Protein AF-0000000077126782 (afdb_homodimer)

Foldseek 3Di:
DPPAPDPPALLVLLQVLCVVVQFAEEEEEALLQCVLVVSNVVDPPSVSHYQYYHYQNDPVSLCPQQNQDPCCCVVPNCADQSSQQSNQVSRCVVRVTFKGKYKDAALDPDDADPVGGHQKMKIKMWGDDDVPPPPTDMDIDIDGDDDHSNVSSVVRSRVRSVVSSVVSVPDD/DPPAPDVPHLLVLLQVLCVVVQFAEEEEEALLQCVLVVSNVVDPPSVSHYQYYDYQNDPVSLCPVQNQDPCCCVVPNCADQSSQQSNQVSRCVVRVTFKGKYKDAALDPDDADPVGGHQKMKIKMWGDDDVPPPPTDMDIDIDGDDDHNNVSSVVRSRVRSVVSSVVSVPDD

Secondary structure (DSSP, 8-state):
----SSSS-HHHHHHHHHHHTT--EEEEESTTTTHHHHHHHTSTTGGGTEEEEEEE-SHHHHHHHH---HHHHHHH-SSSHHHHHHHHHHHHHHHT-SEEEEEEE--SSS---SSS-TTEEEEEEEE---TTTT--EEEEEEEE--SSHHHHHHHHHHHHHHHHHHHHHH--/----SSSS-HHHHHHHHHHHTT--EEEEESTTTTHHHHHHHTSTTGGGTEEEEEEE-SHHHHHHHH---HHHHHHH-SSSHHHHHHHHHHHHHHHT-SEEEEEEE--SSS---SSS-TTEEEEEEEE---TTTT--EEEEEEEE--SSHHHHHHHHHHHHHHHHHHHHHH--

Solvent-accessible surface area (backbone atoms only — not comparable to full-atom values): 16843 Å² total; per-residue (Å²): 116,82,79,59,92,51,87,75,40,62,49,55,54,37,52,51,53,29,54,75,66,72,36,32,33,22,33,23,25,29,50,37,17,20,41,50,41,22,49,41,52,60,36,76,71,32,70,78,28,43,41,37,26,39,20,32,56,33,72,64,39,32,35,74,72,25,61,32,51,67,65,43,41,72,76,53,34,71,61,26,63,65,37,13,37,36,28,2,41,20,27,11,60,74,66,68,36,39,26,7,33,14,40,20,41,32,37,32,94,60,88,46,41,90,92,48,34,53,21,26,32,22,35,9,40,17,42,60,43,58,89,90,63,78,57,51,48,71,46,64,46,78,48,76,42,75,76,51,36,63,54,21,25,51,52,51,33,52,47,49,45,46,50,49,40,54,51,57,68,68,51,129,116,81,80,58,93,47,88,75,41,63,47,54,52,36,52,51,53,30,55,75,64,74,36,32,33,21,35,22,25,29,50,36,18,20,42,50,40,22,48,39,55,60,35,77,71,34,70,78,28,43,39,38,25,39,20,32,54,32,71,65,40,32,34,74,72,24,60,32,52,65,65,42,42,71,75,54,32,72,62,25,62,64,35,13,38,35,29,2,43,19,27,11,60,74,68,68,37,39,27,7,33,14,38,20,40,31,37,31,96,57,88,47,41,91,91,48,35,52,22,25,32,21,35,8,41,18,42,58,41,57,89,90,62,80,58,49,49,70,45,65,45,78,50,74,42,75,77,52,36,62,53,22,24,50,51,51,32,51,49,47,44,47,50,49,41,53,50,59,68,67,50,130

InterPro domains:
  IPR008136 CinA, C-terminal [PF02464] (10-167)
  IPR008136 CinA, C-terminal [TIGR00199] (14-164)
  IPR036653 CinA-like, C-terminal [G3DSA:3.90.950.20] (3-168)
  IPR036653 CinA-like, C-terminal [SSF142433] (9-168)

Sequence (344 aa):
MHDFATDPPIEARVGEILEKADATVAVAESCTGGLIGSLLTDIPGASAYFDRSVVTYSYDAKLTALGVSREALDDHGAVSKSVASEMAAGVRDTADVDWGVATTGIAGPTGGTDAEPVGAAYIGVAYQGDWGSNESYRTVERTVFDGQRTAIKEQIARRALELLYESVQEQPMHDFATDPPIEARVGEILEKADATVAVAESCTGGLIGSLLTDIPGASAYFDRSVVTYSYDAKLTALGVSREALDDHGAVSKSVASEMAAGVRDTADVDWGVATTGIAGPTGGTDAEPVGAAYIGVAYQGDWGSNESYRTVERTVFDGQRTAIKEQIARRALELLYESVQEQP

Organism: Haloquadratum walsbyi (strain DSM 16790 / HBSQ001) (NCBI:txid362976)

Radius of gyration: 18.7 Å; Cα contacts (8 Å, |Δi|>4): 824; chains: 2; bounding box: 55×57×51 Å

Structure (mmCIF, N/CA/C/O backbone):
data_AF-0000000077126782-model_v1
#
loop_
_entity.id
_entity.type
_entity.pdbx_description
1 polymer 'Nicotinamide mononucleotide deamidase'
#
loop_
_atom_site.group_PDB
_atom_site.id
_atom_site.type_symbol
_atom_site.label_atom_id
_atom_site.label_alt_id
_atom_site.label_comp_id
_atom_site.label_asym_id
_atom_site.label_entity_id
_atom_site.label_seq_id
_atom_site.pdbx_PDB_ins_code
_atom_site.Cartn_x
_atom_site.Cartn_y
_atom_site.Cartn_z
_atom_site.occupancy
_atom_site.B_iso_or_equiv
_atom_site.auth_seq_id
_atom_site.auth_comp_id
_atom_site.auth_asym_id
_atom_site.auth_atom_id
_atom_site.pdbx_PDB_model_num
ATOM 1 N N . MET A 1 1 ? -1.01 9.914 -18 1 29.28 1 MET A N 1
ATOM 2 C CA . MET A 1 1 ? -0.637 11.258 -17.578 1 29.28 1 MET A CA 1
ATOM 3 C C . MET A 1 1 ? -1.739 11.883 -16.719 1 29.28 1 MET A C 1
ATOM 5 O O . MET A 1 1 ? -2.863 12.062 -17.188 1 29.28 1 MET A O 1
ATOM 9 N N . HIS A 1 2 ? -1.704 11.57 -15.43 1 39.25 2 HIS A N 1
ATOM 10 C CA . HIS A 1 2 ? -2.723 12.164 -14.57 1 39.25 2 HIS A CA 1
ATOM 11 C C . HIS A 1 2 ? -2.77 13.68 -14.742 1 39.25 2 HIS A C 1
ATOM 13 O O . HIS A 1 2 ? -1.752 14.359 -14.578 1 39.25 2 HIS A O 1
ATOM 19 N N . ASP A 1 3 ? -3.521 14.141 -15.625 1 45.09 3 ASP A N 1
ATOM 20 C CA . ASP A 1 3 ? -3.723 15.578 -15.766 1 45.09 3 ASP A CA 1
ATOM 21 C C . ASP A 1 3 ? -3.902 16.25 -14.406 1 45.09 3 ASP A C 1
ATOM 23 O O . ASP A 1 3 ? -4.836 15.922 -13.672 1 45.09 3 ASP A O 1
ATOM 27 N N . PHE A 1 4 ? -2.854 16.562 -13.828 1 53.12 4 PHE A N 1
ATOM 28 C CA . PHE A 1 4 ? -2.939 17.188 -12.508 1 53.12 4 PHE A CA 1
ATOM 29 C C . PHE A 1 4 ? -3.488 18.609 -12.617 1 53.12 4 PHE A C 1
ATOM 31 O O . PHE A 1 4 ? -3.004 19.406 -13.422 1 53.12 4 PHE A O 1
ATOM 38 N N . ALA A 1 5 ? -4.625 18.844 -12.148 1 56.25 5 ALA A N 1
ATOM 39 C CA . ALA A 1 5 ? -5.215 20.188 -12.188 1 56.25 5 ALA A CA 1
ATOM 40 C C . ALA A 1 5 ? -4.273 21.219 -11.57 1 56.25 5 ALA A C 1
ATOM 42 O O . ALA A 1 5 ? -4.281 22.375 -11.969 1 56.25 5 ALA A O 1
ATOM 43 N N . THR A 1 6 ? -3.426 20.828 -10.523 1 71.31 6 THR A N 1
ATOM 44 C CA . THR A 1 6 ? -2.521 21.766 -9.867 1 71.31 6 THR A CA 1
ATOM 45 C C . THR A 1 6 ? -1.068 21.438 -10.203 1 71.31 6 THR A C 1
ATOM 47 O O . THR A 1 6 ? -0.71 20.266 -10.367 1 71.31 6 THR A O 1
ATOM 50 N N . ASP A 1 7 ? -0.328 22.422 -10.562 1 79.06 7 ASP A N 1
ATOM 51 C CA . ASP A 1 7 ? 1.109 22.344 -10.797 1 79.06 7 ASP A CA 1
ATOM 52 C C . ASP A 1 7 ? 1.879 23.219 -9.812 1 79.06 7 ASP A C 1
ATOM 54 O O . ASP A 1 7 ? 1.701 24.438 -9.797 1 79.06 7 ASP A O 1
ATOM 58 N N . PRO A 1 8 ? 2.764 22.578 -9 1 92.38 8 PRO A N 1
ATOM 59 C CA . PRO A 1 8 ? 3.086 21.156 -8.922 1 92.38 8 PRO A CA 1
ATOM 60 C C . PRO A 1 8 ? 1.957 20.328 -8.305 1 92.38 8 PRO A C 1
ATOM 62 O O . PRO A 1 8 ? 1.123 20.875 -7.57 1 92.38 8 PRO A O 1
ATOM 65 N N . PRO A 1 9 ? 1.977 19.047 -8.539 1 95.25 9 PRO A N 1
ATOM 66 C CA . PRO A 1 9 ? 0.948 18.188 -7.961 1 95.25 9 PRO A CA 1
ATOM 67 C C . PRO A 1 9 ? 1.023 18.109 -6.438 1 95.25 9 PRO A C 1
ATOM 69 O O . PRO A 1 9 ? 2.059 18.438 -5.852 1 95.25 9 PRO A O 1
ATOM 72 N N . ILE A 1 10 ? -0.054 17.688 -5.789 1 97.88 10 ILE A N 1
ATOM 73 C CA . ILE A 1 10 ? -0.172 17.734 -4.336 1 97.88 10 ILE A CA 1
ATOM 74 C C . ILE A 1 10 ? 0.876 16.812 -3.703 1 97.88 10 ILE A C 1
ATOM 76 O O . ILE A 1 10 ? 1.408 17.125 -2.633 1 97.88 10 ILE A O 1
ATOM 80 N N . GLU A 1 11 ? 1.171 15.672 -4.293 1 97.94 11 GLU A N 1
ATOM 81 C CA . GLU A 1 11 ? 2.158 14.758 -3.732 1 97.94 11 GLU A CA 1
ATOM 82 C C . GLU A 1 11 ? 3.541 15.398 -3.68 1 97.94 11 GLU A C 1
ATOM 84 O O . GLU A 1 11 ? 4.324 15.125 -2.766 1 97.94 11 GLU A O 1
ATOM 89 N N . ALA A 1 12 ? 3.891 16.234 -4.684 1 97.88 12 ALA A N 1
ATOM 90 C CA . ALA A 1 12 ? 5.156 16.953 -4.656 1 97.88 12 ALA A CA 1
ATOM 91 C C . ALA A 1 12 ? 5.168 18 -3.541 1 97.88 12 ALA A C 1
ATOM 93 O O . ALA A 1 12 ? 6.18 18.172 -2.854 1 97.88 12 ALA A O 1
ATOM 94 N N . ARG A 1 13 ? 4.102 18.703 -3.377 1 98.12 13 ARG A N 1
ATOM 95 C CA . ARG A 1 13 ? 3.99 19.719 -2.336 1 98.12 13 ARG A CA 1
ATOM 96 C C . ARG A 1 13 ? 4.074 19.094 -0.948 1 98.12 13 ARG A C 1
ATOM 98 O O . ARG A 1 13 ? 4.688 19.656 -0.042 1 98.12 13 ARG A O 1
ATOM 105 N N . VAL A 1 14 ? 3.479 17.953 -0.79 1 98.56 14 VAL A N 1
ATOM 106 C CA . VAL A 1 14 ? 3.521 17.234 0.476 1 98.56 14 VAL A CA 1
ATOM 107 C C . VAL A 1 14 ? 4.961 16.844 0.798 1 98.56 14 VAL A C 1
ATOM 109 O O . VAL A 1 14 ? 5.414 17 1.935 1 98.56 14 VAL A O 1
ATOM 112 N N . GLY A 1 15 ? 5.66 16.312 -0.222 1 98.31 15 GLY A N 1
ATOM 113 C CA . GLY A 1 15 ? 7.062 15.984 -0.012 1 98.31 15 GLY A CA 1
ATOM 114 C C . GLY A 1 15 ? 7.891 17.172 0.448 1 98.31 15 GLY A C 1
ATOM 115 O O . GLY A 1 15 ? 8.672 17.062 1.394 1 98.31 15 GLY A O 1
ATOM 116 N N . GLU A 1 16 ? 7.668 18.266 -0.171 1 97.94 16 GLU A N 1
ATOM 117 C CA . GLU A 1 16 ? 8.43 19.484 0.128 1 97.94 16 GLU A CA 1
ATOM 118 C C . GLU A 1 16 ? 8.172 19.953 1.556 1 97.94 16 GLU A C 1
ATOM 120 O O . GLU A 1 16 ? 9.102 20.297 2.279 1 97.94 16 GLU A O 1
ATOM 125 N N . ILE A 1 17 ? 6.945 20 1.931 1 98.19 17 ILE A N 1
ATOM 126 C CA . ILE A 1 17 ? 6.625 20.562 3.238 1 98.19 17 ILE A CA 1
ATOM 127 C C . ILE A 1 17 ? 7.094 19.609 4.336 1 98.19 17 ILE A C 1
ATOM 129 O O . ILE A 1 17 ? 7.508 20.047 5.41 1 98.19 17 ILE A O 1
ATOM 133 N N . LEU A 1 18 ? 6.984 18.281 4.16 1 98.56 18 LEU A N 1
ATOM 134 C CA . LEU A 1 18 ? 7.453 17.312 5.152 1 98.56 18 LEU A CA 1
ATOM 135 C C . LEU A 1 18 ? 8.969 17.406 5.32 1 98.56 18 LEU A C 1
ATOM 137 O O . LEU A 1 18 ? 9.477 17.344 6.441 1 98.56 18 LEU A O 1
ATOM 141 N N . GLU A 1 19 ? 9.656 17.547 4.215 1 98 19 GLU A N 1
ATOM 142 C CA . GLU A 1 19 ? 11.109 17.703 4.285 1 98 19 GLU A CA 1
ATOM 143 C C . GLU A 1 19 ? 11.492 18.969 5.043 1 98 19 GLU A C 1
ATOM 145 O O . GLU A 1 19 ? 12.391 18.953 5.883 1 98 19 GLU A O 1
ATOM 150 N N . LYS A 1 20 ? 10.844 20.047 4.695 1 97.25 20 LYS A N 1
ATOM 151 C CA . LYS A 1 20 ? 11.109 21.312 5.371 1 97.25 20 LYS A CA 1
ATOM 152 C C . LYS A 1 20 ? 10.867 21.203 6.871 1 97.25 20 LYS A C 1
ATOM 154 O O . LYS A 1 20 ? 11.586 21.797 7.672 1 97.25 20 LYS A O 1
ATOM 159 N N . ALA A 1 21 ? 9.844 20.422 7.23 1 97.5 21 ALA A N 1
ATOM 160 C CA . ALA A 1 21 ? 9.469 20.25 8.633 1 97.5 21 ALA A CA 1
ATOM 161 C C . ALA A 1 21 ? 10.305 19.156 9.297 1 97.5 21 ALA A C 1
ATOM 163 O O . ALA A 1 21 ? 10.164 18.891 10.492 1 97.5 21 ALA A O 1
ATOM 164 N N . ASP A 1 22 ? 11.148 18.422 8.492 1 97.44 22 ASP A N 1
ATOM 165 C CA . ASP A 1 22 ? 11.891 17.266 8.969 1 97.44 22 ASP A CA 1
ATOM 166 C C . ASP A 1 22 ? 10.953 16.25 9.617 1 97.44 22 ASP A C 1
ATOM 168 O O . ASP A 1 22 ? 11.203 15.797 10.742 1 97.44 22 ASP A O 1
ATOM 172 N N . ALA A 1 23 ? 9.852 16 8.953 1 98.31 23 ALA A N 1
ATOM 173 C CA . ALA A 1 23 ? 8.805 15.133 9.477 1 98.31 23 ALA A CA 1
ATOM 174 C C . ALA A 1 23 ? 8.602 13.914 8.578 1 98.31 23 ALA A C 1
ATOM 176 O O . ALA A 1 23 ? 8.805 13.984 7.367 1 98.31 23 ALA A O 1
ATOM 177 N N . THR A 1 24 ? 8.164 12.812 9.188 1 98.56 24 THR A N 1
ATOM 178 C CA . THR A 1 24 ? 7.93 11.562 8.469 1 98.56 24 THR A CA 1
ATOM 179 C C . THR A 1 24 ? 6.449 11.203 8.484 1 98.56 24 THR A C 1
ATOM 181 O O . THR A 1 24 ? 5.691 11.703 9.32 1 98.56 24 THR A O 1
ATOM 184 N N . VAL A 1 25 ? 6.09 10.383 7.461 1 98.88 25 VAL A N 1
ATOM 185 C CA . VAL A 1 25 ? 4.68 10.047 7.324 1 98.88 25 VAL A CA 1
ATOM 186 C C . VAL A 1 25 ? 4.531 8.562 6.984 1 98.88 25 VAL A C 1
ATOM 188 O O . VAL A 1 25 ? 5.406 7.98 6.34 1 98.88 25 VAL A O 1
ATOM 191 N N . ALA A 1 26 ? 3.471 7.973 7.488 1 98.88 26 ALA A N 1
ATOM 192 C CA . ALA A 1 26 ? 2.973 6.664 7.062 1 98.88 26 ALA A CA 1
ATOM 193 C C . ALA A 1 26 ? 1.487 6.73 6.719 1 98.88 26 ALA A C 1
ATOM 195 O O . ALA A 1 26 ? 0.77 7.609 7.199 1 98.88 26 ALA A O 1
ATOM 196 N N . VAL A 1 27 ? 1.063 5.8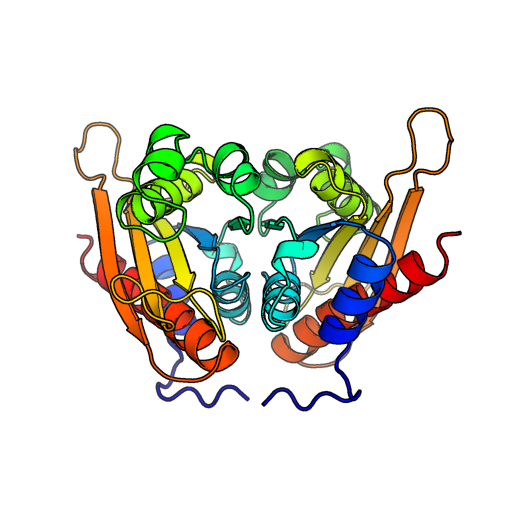36 5.855 1 98.88 27 VAL A N 1
ATOM 197 C CA . VAL A 1 27 ? -0.293 5.914 5.324 1 98.88 27 VAL A CA 1
ATOM 198 C C . VAL A 1 27 ? -1.015 4.586 5.555 1 98.88 27 VAL A C 1
ATOM 200 O O . VAL A 1 27 ? -0.429 3.516 5.375 1 98.88 27 VAL A O 1
ATOM 203 N N . ALA A 1 28 ? -2.229 4.66 6 1 98.94 28 ALA A N 1
ATOM 204 C CA . ALA A 1 28 ? -3.15 3.529 6.059 1 98.94 28 ALA A CA 1
ATOM 205 C C . ALA A 1 28 ? -4.254 3.664 5.012 1 98.94 28 ALA A C 1
ATOM 207 O O . ALA A 1 28 ? -5.023 4.625 5.031 1 98.94 28 ALA A O 1
ATOM 208 N N . GLU A 1 29 ? -4.309 2.723 4.113 1 98.88 29 GLU A N 1
ATOM 209 C CA . GLU A 1 29 ? -5.27 2.82 3.02 1 98.88 29 GLU A CA 1
ATOM 210 C C . GLU A 1 29 ? -6.25 1.654 3.043 1 98.88 29 GLU A C 1
ATOM 212 O O . GLU A 1 29 ? -5.902 0.549 3.465 1 98.88 29 GLU A O 1
ATOM 217 N N . SER A 1 30 ? -7.445 1.913 2.648 1 98.5 30 SER A N 1
ATOM 218 C CA . SER A 1 30 ? -8.438 0.884 2.354 1 98.5 30 SER A CA 1
ATOM 219 C C . SER A 1 30 ? -9.023 1.065 0.959 1 98.5 30 SER A C 1
ATOM 221 O O . SER A 1 30 ? -8.445 0.608 -0.029 1 98.5 30 SER A O 1
ATOM 223 N N . CYS A 1 31 ? -9.828 2.086 0.742 1 98 31 CYS A N 1
ATOM 224 C CA . CYS A 1 31 ? -10.539 2.291 -0.518 1 98 31 CYS A CA 1
ATOM 225 C C . CYS A 1 31 ? -9.594 2.814 -1.594 1 98 31 CYS A C 1
ATOM 227 O O . CYS A 1 31 ? -9.828 2.605 -2.785 1 98 31 CYS A O 1
ATOM 229 N N . THR A 1 32 ? -8.523 3.482 -1.204 1 98.62 32 THR A N 1
ATOM 230 C CA . THR A 1 32 ? -7.586 4.043 -2.174 1 98.62 32 THR A CA 1
ATOM 231 C C . THR A 1 32 ? -6.605 2.979 -2.656 1 98.62 32 THR A C 1
ATOM 233 O O . THR A 1 32 ? -5.922 3.17 -3.664 1 98.62 32 THR A O 1
ATOM 236 N N . GLY A 1 33 ? -6.461 1.875 -1.938 1 98.62 33 GLY A N 1
ATOM 237 C CA . GLY A 1 33 ? -5.844 0.651 -2.422 1 98.62 33 GLY A CA 1
ATOM 238 C C . GLY A 1 33 ? -4.348 0.79 -2.65 1 98.62 33 GLY A C 1
ATOM 239 O O . GLY A 1 33 ? -3.77 0.058 -3.457 1 98.62 33 GLY A O 1
ATOM 240 N N . GLY A 1 34 ? -3.701 1.762 -2.066 1 98.81 34 GLY A N 1
ATOM 241 C CA . GLY A 1 34 ? -2.268 1.944 -2.23 1 98.81 34 GLY A CA 1
ATOM 242 C C . GLY A 1 34 ? -1.911 3.16 -3.064 1 98.81 34 GLY A C 1
ATOM 243 O O . GLY A 1 34 ? -0.736 3.508 -3.193 1 98.81 34 GLY A O 1
ATOM 244 N N . LEU A 1 35 ? -2.941 3.877 -3.531 1 98.81 35 LEU A N 1
ATOM 245 C CA . LEU A 1 35 ? -2.73 4.988 -4.453 1 98.81 35 LEU A CA 1
ATOM 246 C C . LEU A 1 35 ? -1.98 6.129 -3.77 1 98.81 35 LEU A C 1
ATOM 248 O O . LEU A 1 35 ? -1.168 6.809 -4.402 1 98.81 35 LEU A O 1
ATOM 252 N N . ILE A 1 36 ? -2.227 6.363 -2.494 1 98.88 36 ILE A N 1
ATOM 253 C CA . ILE A 1 36 ? -1.546 7.445 -1.788 1 98.88 36 ILE A CA 1
ATOM 254 C C . ILE A 1 36 ? -0.05 7.148 -1.712 1 98.88 36 ILE A C 1
ATOM 256 O O . ILE A 1 36 ? 0.776 8 -2.055 1 98.88 36 ILE A O 1
ATOM 260 N N . GLY A 1 37 ? 0.302 5.902 -1.26 1 98.75 37 GLY A N 1
ATOM 261 C CA . GLY A 1 37 ? 1.704 5.516 -1.268 1 98.75 37 GLY A CA 1
ATOM 262 C C . GLY A 1 37 ? 2.346 5.625 -2.637 1 98.75 37 GLY A C 1
ATOM 263 O O . GLY A 1 37 ? 3.48 6.094 -2.76 1 98.75 37 GLY A O 1
ATOM 264 N N . SER A 1 38 ? 1.587 5.207 -3.662 1 98.75 38 SER A N 1
ATOM 265 C CA . SER A 1 38 ? 2.092 5.273 -5.031 1 98.75 38 SER A CA 1
ATOM 266 C C . SER A 1 38 ? 2.373 6.711 -5.449 1 98.75 38 SER A C 1
ATOM 268 O O . SER A 1 38 ? 3.416 7 -6.039 1 98.75 38 SER A O 1
ATOM 270 N N . LEU A 1 39 ? 1.456 7.633 -5.148 1 98.5 39 LEU A N 1
ATOM 271 C CA . LEU A 1 39 ? 1.615 9.047 -5.488 1 98.5 39 LEU A CA 1
ATOM 272 C C . LEU A 1 39 ? 2.811 9.648 -4.762 1 98.5 39 LEU A C 1
ATOM 274 O O . LEU A 1 39 ? 3.615 10.359 -5.363 1 98.5 39 LEU A O 1
ATOM 278 N N . LEU A 1 40 ? 2.941 9.344 -3.494 1 98.62 40 LEU A N 1
ATOM 279 C CA . LEU A 1 40 ? 4.059 9.875 -2.719 1 98.62 40 LEU A CA 1
ATOM 280 C C . LEU A 1 40 ? 5.391 9.414 -3.303 1 98.62 40 LEU A C 1
ATOM 282 O O . LEU A 1 40 ? 6.336 10.203 -3.389 1 98.62 40 LEU A O 1
ATOM 286 N N . THR A 1 41 ? 5.461 8.164 -3.775 1 98.44 41 THR A N 1
ATOM 287 C CA . THR A 1 41 ? 6.727 7.59 -4.219 1 98.44 41 THR A CA 1
ATOM 288 C C . THR A 1 41 ? 6.973 7.898 -5.695 1 98.44 41 THR A C 1
ATOM 290 O O . THR A 1 41 ? 8.039 7.582 -6.23 1 98.44 41 THR A O 1
ATOM 293 N N . ASP A 1 42 ? 5.973 8.469 -6.355 1 97.94 42 ASP A N 1
ATOM 294 C CA . ASP A 1 42 ? 6.199 8.984 -7.699 1 97.94 42 ASP A CA 1
ATOM 295 C C . ASP A 1 42 ? 7.195 10.141 -7.684 1 97.94 42 ASP A C 1
ATOM 297 O O . ASP A 1 42 ? 7.754 10.5 -8.719 1 97.94 42 ASP A O 1
ATOM 301 N N . ILE A 1 43 ? 7.328 10.781 -6.551 1 97.38 43 ILE A N 1
ATOM 302 C CA . ILE A 1 43 ? 8.227 11.922 -6.391 1 9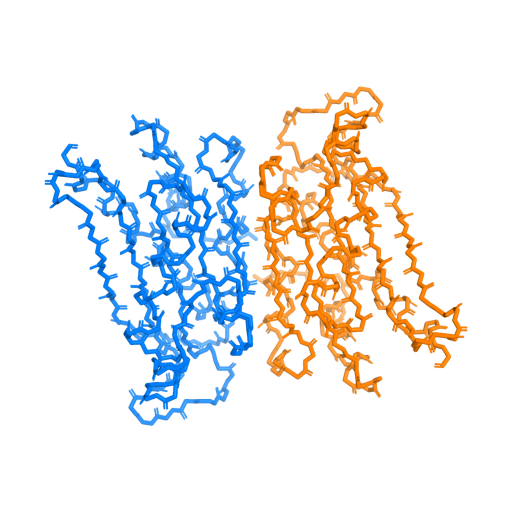7.38 43 ILE A CA 1
ATOM 303 C C . ILE A 1 43 ? 9.602 11.438 -5.938 1 97.38 43 ILE A C 1
ATOM 305 O O . ILE A 1 43 ? 9.734 10.867 -4.848 1 97.38 43 ILE A O 1
ATOM 309 N N . PRO A 1 44 ? 10.633 11.633 -6.773 1 96.25 44 PRO A N 1
ATOM 310 C CA . PRO A 1 44 ? 11.977 11.242 -6.324 1 96.25 44 PRO A CA 1
ATOM 311 C C . PRO A 1 44 ? 12.344 11.852 -4.973 1 96.25 44 PRO A C 1
ATOM 313 O O . PRO A 1 44 ? 12.023 13.016 -4.707 1 96.25 44 PRO A O 1
ATOM 316 N N . GLY A 1 45 ? 13 11.047 -4.086 1 95.81 45 GLY A N 1
ATOM 317 C CA . GLY A 1 45 ? 13.414 11.539 -2.783 1 95.81 45 GLY A CA 1
ATOM 318 C C . GLY A 1 45 ? 12.414 11.234 -1.685 1 95.81 45 GLY A C 1
ATOM 319 O O . GLY A 1 45 ? 12.625 11.602 -0.527 1 95.81 45 GLY A O 1
ATOM 320 N N . ALA A 1 46 ? 11.375 10.5 -1.98 1 97.56 46 ALA A N 1
ATOM 321 C CA . ALA A 1 46 ? 10.305 10.188 -1.029 1 97.56 46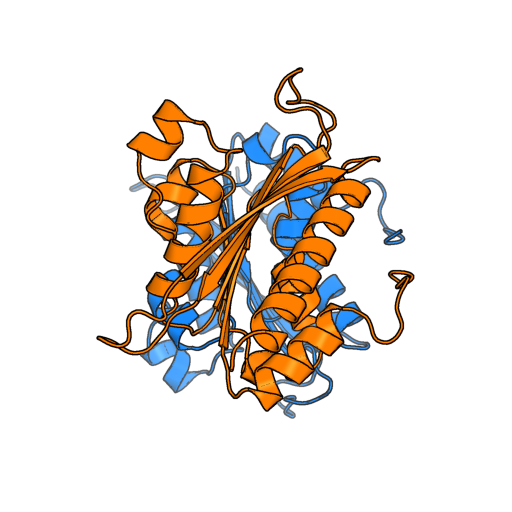 ALA A CA 1
ATOM 322 C C . ALA A 1 46 ? 10.859 9.484 0.205 1 97.56 46 ALA A C 1
ATOM 324 O O . ALA A 1 46 ? 10.273 9.57 1.288 1 97.56 46 ALA A O 1
ATOM 325 N N . SER A 1 47 ? 12 8.805 0.125 1 96.19 47 SER A N 1
ATOM 326 C CA . SER A 1 47 ? 12.578 8.047 1.232 1 96.19 47 SER A CA 1
ATOM 327 C C . SER A 1 47 ? 12.953 8.969 2.391 1 96.19 47 SER A C 1
ATOM 329 O O . SER A 1 47 ? 13.172 8.5 3.512 1 96.19 47 SER A O 1
ATOM 331 N N . ALA A 1 48 ? 13.031 10.242 2.131 1 96.94 48 ALA A N 1
ATOM 332 C CA . ALA A 1 48 ? 13.398 11.211 3.16 1 96.94 48 ALA A CA 1
ATOM 333 C C . ALA A 1 48 ? 12.258 11.414 4.156 1 96.94 48 ALA A C 1
ATOM 335 O O . ALA A 1 48 ? 12.492 11.82 5.297 1 96.94 48 ALA A O 1
ATOM 336 N N . TYR A 1 49 ? 11.031 11.094 3.674 1 98.31 49 TYR A N 1
ATOM 337 C CA . TYR A 1 49 ? 9.93 11.453 4.559 1 98.31 49 TYR A CA 1
ATOM 338 C C . TYR A 1 49 ? 8.883 10.344 4.613 1 98.31 49 TYR A C 1
ATOM 340 O O . TYR A 1 49 ? 8.047 10.32 5.516 1 98.31 49 TYR A O 1
ATOM 348 N N . PHE A 1 50 ? 8.844 9.438 3.715 1 98.69 50 PHE A N 1
ATOM 349 C CA . PHE A 1 50 ? 7.824 8.398 3.617 1 98.69 50 PHE A CA 1
ATOM 350 C C . PHE A 1 50 ? 8.352 7.07 4.156 1 98.69 50 PHE A C 1
ATOM 352 O O . PHE A 1 50 ? 9.367 6.559 3.68 1 98.69 50 PHE A O 1
ATOM 359 N N . ASP A 1 51 ? 7.645 6.477 5.105 1 98.44 51 ASP A N 1
ATOM 360 C CA . ASP A 1 51 ? 8.117 5.25 5.742 1 98.44 51 ASP A CA 1
ATOM 361 C C . ASP A 1 51 ? 7.43 4.023 5.145 1 98.44 51 ASP A C 1
ATOM 363 O O . ASP A 1 51 ? 8.094 3.139 4.598 1 98.44 51 ASP A O 1
ATOM 367 N N . ARG A 1 52 ? 6.066 4.043 5.207 1 98.75 52 ARG A N 1
ATOM 368 C CA . ARG A 1 52 ? 5.336 2.873 4.73 1 98.75 52 ARG A CA 1
ATOM 369 C C . ARG A 1 52 ? 3.885 3.217 4.422 1 98.75 52 ARG A C 1
ATOM 371 O O . ARG A 1 52 ? 3.385 4.262 4.852 1 98.75 52 ARG A O 1
ATOM 378 N N . SER A 1 53 ? 3.289 2.453 3.648 1 98.69 53 SER A N 1
ATOM 379 C CA . SER A 1 53 ? 1.843 2.418 3.451 1 98.69 53 SER A CA 1
ATOM 380 C C . SER A 1 53 ? 1.287 1.017 3.678 1 98.69 53 SER A C 1
ATOM 382 O O . SER A 1 53 ? 1.892 0.028 3.26 1 98.69 53 SER A O 1
ATOM 384 N N . VAL A 1 54 ? 0.229 0.948 4.387 1 98.81 54 VAL A N 1
ATOM 385 C CA . VAL A 1 54 ? -0.439 -0.33 4.613 1 98.81 54 VAL A CA 1
ATOM 386 C C . VAL A 1 54 ? -1.867 -0.27 4.074 1 98.81 54 VAL A C 1
ATOM 388 O O . VAL A 1 54 ? -2.691 0.501 4.574 1 98.81 54 VAL A O 1
ATOM 391 N N . VAL A 1 55 ? -2.072 -1.057 3.045 1 98.81 55 VAL A N 1
ATOM 392 C CA . VAL A 1 55 ? -3.43 -1.219 2.533 1 98.81 55 VAL A CA 1
ATOM 393 C C . VAL A 1 55 ? -4.145 -2.328 3.305 1 98.81 55 VAL A C 1
ATOM 395 O O . VAL A 1 55 ? -3.764 -3.498 3.213 1 98.81 55 VAL A O 1
ATOM 398 N N . THR A 1 56 ? -5.125 -1.979 4.047 1 98.5 56 THR A N 1
ATOM 399 C CA . THR A 1 56 ? -5.883 -2.943 4.836 1 98.5 56 THR A CA 1
ATOM 400 C C . THR A 1 56 ? -7.273 -3.154 4.242 1 98.5 56 THR A C 1
ATOM 402 O O . THR A 1 56 ? -8.25 -2.578 4.723 1 98.5 56 THR A O 1
ATOM 405 N N . TYR A 1 57 ? -7.352 -4.074 3.346 1 96.12 57 TYR A N 1
ATOM 406 C CA . TYR A 1 57 ? -8.562 -4.25 2.557 1 96.12 57 TYR A CA 1
ATOM 407 C C . TYR A 1 57 ? -9.5 -5.258 3.211 1 96.12 57 TYR A C 1
ATOM 409 O O . TYR A 1 57 ? -10.633 -5.453 2.754 1 96.12 57 TYR A O 1
ATOM 417 N N . SER A 1 58 ? -9.102 -5.875 4.27 1 94.44 58 SER A N 1
ATOM 418 C CA . SER A 1 58 ? -9.93 -6.77 5.07 1 94.44 58 SER A CA 1
ATOM 419 C C . SER A 1 58 ? -10.031 -6.285 6.516 1 94.44 58 SER A C 1
ATOM 421 O O . SER A 1 58 ? -9.203 -5.496 6.969 1 94.44 58 SER A O 1
ATOM 423 N N . TYR A 1 59 ? -11.062 -6.762 7.227 1 94.62 59 TYR A N 1
ATOM 424 C CA . TYR A 1 59 ? -11.172 -6.453 8.648 1 94.62 59 TYR A CA 1
ATOM 425 C C . TYR A 1 59 ? -9.969 -6.977 9.422 1 94.62 59 TYR A C 1
ATOM 427 O O . TYR A 1 59 ? -9.414 -6.273 10.266 1 94.62 59 TYR A O 1
ATOM 435 N N . ASP A 1 60 ? -9.602 -8.133 9.078 1 94.75 60 ASP A N 1
ATOM 436 C CA . ASP A 1 60 ? -8.469 -8.758 9.75 1 94.75 60 ASP A CA 1
ATOM 437 C C . ASP A 1 60 ? -7.199 -7.93 9.562 1 94.75 60 ASP A C 1
ATOM 439 O O . ASP A 1 60 ? -6.41 -7.766 10.5 1 94.75 60 ASP A O 1
ATOM 443 N N . ALA A 1 61 ? -6.988 -7.453 8.375 1 96.56 61 ALA A N 1
ATOM 444 C CA . ALA A 1 61 ? -5.812 -6.621 8.109 1 96.56 61 ALA A CA 1
ATOM 445 C C . ALA A 1 61 ? -5.832 -5.355 8.961 1 96.56 61 ALA A C 1
ATOM 447 O O . ALA A 1 61 ? -4.797 -4.926 9.469 1 96.56 61 ALA A O 1
ATOM 448 N N . LYS A 1 62 ? -7.051 -4.719 9.102 1 98 62 LYS A N 1
ATOM 449 C CA . LYS A 1 62 ? -7.16 -3.51 9.914 1 98 62 LYS A CA 1
ATOM 450 C C . LYS A 1 62 ? -6.82 -3.797 11.375 1 98 62 LYS A C 1
ATOM 452 O O . LYS A 1 62 ? -6.164 -2.992 12.031 1 98 62 LYS A O 1
ATOM 457 N N . LEU A 1 63 ? -7.25 -4.965 11.82 1 97.06 63 LEU A N 1
ATOM 458 C CA . LEU A 1 63 ? -7.012 -5.371 13.203 1 97.06 63 LEU A CA 1
ATOM 459 C C . LEU A 1 63 ? -5.535 -5.66 13.438 1 97.06 63 LEU A C 1
ATOM 461 O O . LEU A 1 63 ? -4.922 -5.094 14.344 1 97.06 63 LEU A O 1
ATOM 465 N N . THR A 1 64 ? -4.934 -6.43 12.602 1 95.56 64 THR A N 1
ATOM 466 C CA . THR A 1 64 ? -3.617 -6.992 12.875 1 95.56 64 THR A CA 1
ATOM 467 C C . THR A 1 64 ? -2.516 -6.039 12.43 1 95.56 64 THR A C 1
ATOM 469 O O . THR A 1 64 ? -1.458 -5.961 13.062 1 95.56 64 THR A O 1
ATOM 472 N N . ALA A 1 65 ? -2.746 -5.289 11.422 1 96.38 65 ALA A N 1
ATOM 473 C CA . ALA A 1 65 ? -1.675 -4.461 10.883 1 96.38 65 ALA A CA 1
ATOM 474 C C . ALA A 1 65 ? -1.713 -3.057 11.477 1 96.38 65 ALA A C 1
ATOM 476 O O . ALA A 1 65 ? -0.68 -2.391 11.578 1 96.38 65 ALA A O 1
ATOM 477 N N . LEU A 1 66 ? -2.922 -2.631 11.898 1 97.75 66 LEU A N 1
ATOM 478 C CA . LEU A 1 66 ? -3.037 -1.228 12.281 1 97.75 66 LEU A CA 1
ATOM 479 C C . LEU A 1 66 ? -3.531 -1.09 13.711 1 97.75 66 LEU A C 1
ATOM 481 O O . LEU A 1 66 ? -3.521 0.007 14.273 1 97.75 66 LEU A O 1
ATOM 485 N N . GLY A 1 67 ? -4.02 -2.184 14.281 1 97.75 67 GLY A N 1
ATOM 486 C CA . GLY A 1 67 ? -4.527 -2.125 15.641 1 97.75 67 GLY A CA 1
ATOM 487 C C . GLY A 1 67 ? -5.906 -1.505 15.734 1 97.75 67 GLY A C 1
ATOM 488 O O . GLY A 1 67 ? -6.273 -0.95 16.781 1 97.75 67 GLY A O 1
ATOM 489 N N . VAL A 1 68 ? -6.609 -1.484 14.688 1 98.44 68 VAL A N 1
ATOM 490 C CA . VAL A 1 68 ? -7.996 -1.038 14.758 1 98.44 68 VAL A CA 1
ATOM 491 C C . VAL A 1 68 ? -8.789 -1.949 15.688 1 98.44 68 VAL A C 1
ATOM 493 O O . VAL A 1 68 ? -8.664 -3.174 15.625 1 98.44 68 VAL A O 1
ATOM 496 N N . SER A 1 69 ? -9.562 -1.376 16.531 1 98.06 69 SER A N 1
ATOM 497 C CA . SER A 1 69 ? -10.242 -2.176 17.547 1 98.06 69 SER A CA 1
ATOM 498 C C . SER A 1 69 ? -11.391 -2.971 16.953 1 98.06 69 SER A C 1
ATOM 500 O O . SER A 1 69 ? -12.062 -2.5 16.016 1 98.06 69 SER A O 1
ATOM 502 N N . ARG A 1 70 ? -11.586 -4.109 17.531 1 97.38 70 ARG A N 1
ATOM 503 C CA . ARG A 1 70 ? -12.727 -4.926 17.141 1 97.38 70 ARG A CA 1
ATOM 504 C C . ARG A 1 70 ? -14.039 -4.188 17.359 1 97.38 70 ARG A C 1
ATOM 506 O O . ARG A 1 70 ? -14.977 -4.309 16.562 1 97.38 70 ARG A O 1
ATOM 513 N N . GLU A 1 71 ? -14.078 -3.473 18.5 1 97.75 71 GLU A N 1
ATOM 514 C CA . GLU A 1 71 ? -15.273 -2.715 18.859 1 97.75 71 GLU A CA 1
ATOM 515 C C . GLU A 1 71 ? -15.602 -1.67 17.797 1 97.75 71 GLU A C 1
ATOM 517 O O . GLU A 1 71 ? -16.766 -1.529 17.391 1 97.75 71 GLU A O 1
ATOM 522 N N . ALA A 1 72 ? -14.602 -0.958 17.266 1 97.56 72 ALA A N 1
ATOM 523 C CA . ALA A 1 72 ? -14.828 0.057 16.25 1 97.56 72 ALA A CA 1
ATOM 524 C C . ALA A 1 72 ? -15.375 -0.567 14.969 1 97.56 72 ALA A C 1
ATOM 526 O O . ALA A 1 72 ? -16.297 -0.029 14.359 1 97.56 72 ALA A O 1
ATOM 527 N N . LEU A 1 73 ? -14.789 -1.669 14.594 1 97.38 73 LEU A N 1
ATOM 528 C CA . LEU A 1 73 ? -15.219 -2.348 13.375 1 97.38 73 LEU A CA 1
ATOM 529 C C . LEU A 1 73 ? -16.625 -2.91 13.539 1 97.38 73 LEU A C 1
ATOM 531 O O . LEU A 1 73 ? -17.453 -2.799 12.633 1 97.38 73 LEU A O 1
ATOM 535 N N . ASP A 1 74 ? -16.875 -3.506 14.68 1 96.88 74 ASP A N 1
ATOM 536 C CA . ASP A 1 74 ? -18.172 -4.125 14.945 1 96.88 74 ASP A CA 1
ATOM 537 C C . ASP A 1 74 ? -19.281 -3.074 15.031 1 96.88 74 ASP A C 1
ATOM 539 O O . ASP A 1 74 ? -20.359 -3.252 14.461 1 96.88 74 ASP A O 1
ATOM 543 N N . ASP A 1 75 ? -19 -1.96 15.703 1 97.25 75 ASP A N 1
ATOM 544 C CA . ASP A 1 75 ? -20.016 -0.953 16.016 1 97.25 75 ASP A CA 1
ATOM 545 C C . ASP A 1 75 ? -20.266 -0.043 14.805 1 97.25 75 ASP A C 1
ATOM 547 O O . ASP A 1 75 ? -21.375 0.428 14.602 1 97.25 75 ASP A O 1
ATOM 551 N N . HIS A 1 76 ? -19.234 0.225 14 1 96.38 76 HIS A N 1
ATOM 552 C CA . HIS A 1 76 ? -19.359 1.328 13.055 1 96.38 76 HIS A CA 1
ATOM 553 C C . HIS A 1 76 ? -19.062 0.869 11.633 1 96.38 76 HIS A C 1
ATOM 555 O O . HIS A 1 76 ? -19.328 1.6 10.672 1 96.38 76 HIS A O 1
ATOM 561 N N . GLY A 1 77 ? -18.531 -0.369 11.5 1 95.62 77 GLY A N 1
ATOM 562 C CA . GLY A 1 77 ? -18.141 -0.839 10.18 1 95.62 77 GLY A CA 1
ATOM 563 C C . GLY A 1 77 ? -16.828 -0.247 9.711 1 95.62 77 GLY A C 1
ATOM 564 O O . GLY A 1 77 ? -16.281 0.662 10.344 1 95.62 77 GLY A O 1
ATOM 565 N N . ALA A 1 78 ? -16.375 -0.707 8.586 1 95.81 78 ALA A N 1
ATOM 566 C CA . ALA A 1 78 ? -15.047 -0.349 8.078 1 95.81 78 ALA A CA 1
ATOM 567 C C . ALA A 1 78 ? -15.023 1.094 7.582 1 95.81 78 ALA A C 1
ATOM 569 O O . ALA A 1 78 ? -13.977 1.748 7.605 1 95.81 78 ALA A O 1
ATOM 570 N N . VAL A 1 79 ? -16.141 1.591 7.055 1 97.69 79 VAL A N 1
ATOM 571 C CA . VAL A 1 79 ? -16.25 2.947 6.527 1 97.69 79 VAL A CA 1
ATOM 572 C C . VAL A 1 79 ? -16.922 3.854 7.555 1 97.69 79 VAL A C 1
ATOM 574 O O . VAL A 1 79 ? -18.141 4.059 7.512 1 97.69 79 VAL A O 1
ATOM 577 N N . SER A 1 80 ? -16.031 4.43 8.414 1 98.12 80 SER A N 1
ATOM 578 C CA . SER A 1 80 ? -16.547 5.25 9.5 1 98.12 80 SER A CA 1
ATOM 579 C C . SER A 1 80 ? -15.484 6.195 10.039 1 98.12 80 SER A C 1
ATOM 581 O O . SER A 1 80 ? -14.297 6 9.797 1 98.12 80 SER A O 1
ATOM 583 N N . LYS A 1 81 ? -16 7.176 10.773 1 98.56 81 LYS A N 1
ATOM 584 C CA . LYS A 1 81 ? -15.125 8.148 11.422 1 98.56 81 LYS A CA 1
ATOM 585 C C . LYS A 1 81 ? -14.18 7.469 12.406 1 98.56 81 LYS A C 1
ATOM 587 O O . LYS A 1 81 ? -12.984 7.75 12.422 1 98.56 81 LYS A O 1
ATOM 592 N N . SER A 1 82 ? -14.727 6.578 13.219 1 98.56 82 SER A N 1
ATOM 593 C CA . SER A 1 82 ? -13.953 5.895 14.25 1 98.56 82 SER A CA 1
ATOM 594 C C . SER A 1 82 ? -12.844 5.047 13.633 1 98.56 82 SER A C 1
ATOM 596 O O . SER A 1 82 ? -11.703 5.082 14.094 1 98.56 82 SER A O 1
ATOM 598 N N . VAL A 1 83 ? -13.125 4.34 12.602 1 98.69 83 VAL A N 1
ATOM 599 C CA . VAL A 1 83 ? -12.156 3.449 11.977 1 98.69 83 VAL A CA 1
ATOM 600 C C . VAL A 1 83 ? -11.078 4.27 11.281 1 98.69 83 VAL A C 1
ATOM 602 O O . VAL A 1 83 ? -9.883 3.971 11.398 1 98.69 83 VAL A O 1
ATOM 605 N N . ALA A 1 84 ? -11.453 5.328 10.625 1 98.88 84 ALA A N 1
ATOM 606 C CA . ALA A 1 84 ? -10.461 6.199 9.992 1 98.88 84 ALA A CA 1
ATOM 607 C C . ALA A 1 84 ? -9.508 6.781 11.023 1 98.88 84 ALA A C 1
ATOM 609 O O . ALA A 1 84 ? -8.297 6.871 10.781 1 98.88 84 ALA A O 1
ATOM 610 N N . SER A 1 85 ? -10.086 7.203 12.109 1 98.88 85 SER A N 1
ATOM 611 C CA . SER A 1 85 ? -9.289 7.762 13.203 1 98.88 85 SER A CA 1
ATOM 612 C C . SER A 1 85 ? -8.289 6.742 13.734 1 98.88 85 SER A C 1
ATOM 614 O O . SER A 1 85 ? -7.105 7.051 13.898 1 98.88 85 SER A O 1
ATOM 616 N N . GLU A 1 86 ? -8.758 5.539 14 1 98.88 86 GLU A N 1
ATOM 617 C CA . GLU A 1 86 ? -7.898 4.488 14.531 1 98.88 86 GLU A CA 1
ATOM 618 C C . GLU A 1 86 ? -6.867 4.039 13.5 1 98.88 86 GLU A C 1
ATOM 620 O O . GLU A 1 86 ? -5.738 3.701 13.852 1 98.88 86 GLU A O 1
ATOM 625 N N . MET A 1 87 ? -7.246 4.035 12.242 1 98.94 87 MET A N 1
ATOM 626 C CA . MET A 1 87 ? -6.305 3.684 11.18 1 98.94 87 MET A CA 1
ATOM 627 C C . MET A 1 87 ? -5.156 4.684 11.125 1 98.94 87 MET A C 1
ATOM 629 O O . MET A 1 87 ? -3.99 4.297 11.023 1 98.94 87 MET A O 1
ATOM 633 N N . ALA A 1 88 ? -5.496 5.984 11.18 1 98.94 88 ALA A N 1
ATOM 634 C CA . ALA A 1 88 ? -4.477 7.023 11.109 1 98.94 88 ALA A CA 1
ATOM 635 C C . ALA A 1 88 ? -3.508 6.922 12.289 1 98.94 88 ALA A C 1
ATOM 637 O O . ALA A 1 88 ? -2.289 6.953 12.102 1 98.94 88 ALA A O 1
ATOM 638 N N . ALA A 1 89 ? -4.051 6.773 13.453 1 98.81 89 ALA A N 1
ATOM 639 C CA . ALA A 1 89 ? -3.223 6.633 14.648 1 98.81 89 ALA A CA 1
ATOM 640 C C . ALA A 1 89 ? -2.414 5.34 14.602 1 98.81 89 ALA A C 1
ATOM 642 O O . ALA A 1 89 ? -1.24 5.32 14.984 1 98.81 89 ALA A O 1
ATOM 643 N N . GLY A 1 90 ? -3.066 4.246 14.203 1 98.62 90 GLY A N 1
ATOM 644 C CA . GLY A 1 90 ? -2.42 2.945 14.148 1 98.62 90 GLY A CA 1
ATOM 645 C C . GLY A 1 90 ? -1.194 2.928 13.25 1 98.62 90 GLY A C 1
ATOM 646 O O . GLY A 1 90 ? -0.141 2.418 13.641 1 98.62 90 GLY A O 1
ATOM 647 N N .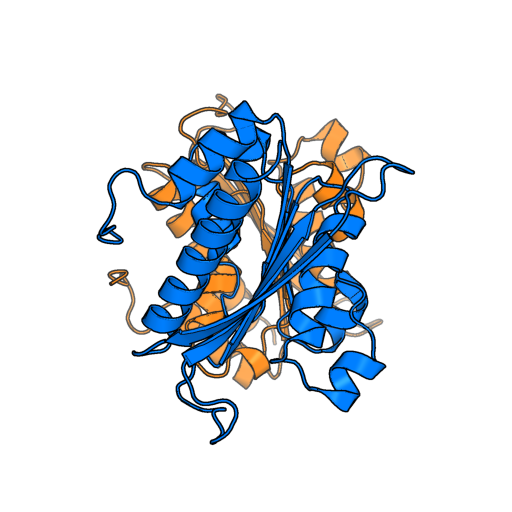 VAL A 1 91 ? -1.344 3.508 12.062 1 98.75 91 VAL A N 1
ATOM 648 C CA . VAL A 1 91 ? -0.215 3.467 11.141 1 98.75 91 VAL A CA 1
ATOM 649 C C . VAL A 1 91 ? 0.897 4.383 11.648 1 98.75 91 VAL A C 1
ATOM 651 O O . VAL A 1 91 ? 2.082 4.082 11.484 1 98.75 91 VAL A O 1
ATOM 654 N N . ARG A 1 92 ? 0.555 5.547 12.18 1 98.62 92 ARG A N 1
ATOM 655 C CA . ARG A 1 92 ? 1.536 6.438 12.789 1 98.62 92 ARG A CA 1
ATOM 656 C C . ARG A 1 92 ? 2.332 5.719 13.875 1 98.62 92 ARG A C 1
ATOM 658 O O . ARG A 1 92 ? 3.562 5.785 13.891 1 98.62 92 ARG A O 1
ATOM 665 N N . ASP A 1 93 ? 1.647 4.988 14.75 1 98.12 93 ASP A N 1
ATOM 666 C CA . ASP A 1 93 ? 2.26 4.359 15.914 1 98.12 93 ASP A CA 1
ATOM 667 C C . ASP A 1 93 ? 3.1 3.15 15.508 1 98.12 93 ASP A C 1
ATOM 669 O O . ASP A 1 93 ? 4.203 2.953 16.031 1 98.12 93 ASP A O 1
ATOM 673 N N . THR A 1 94 ? 2.58 2.328 14.625 1 96.75 94 THR A N 1
ATOM 674 C CA . THR A 1 94 ? 3.291 1.121 14.219 1 96.75 94 THR A CA 1
ATOM 675 C C . THR A 1 94 ? 4.543 1.476 13.422 1 96.75 94 THR A C 1
ATOM 677 O O . THR A 1 94 ? 5.551 0.77 13.5 1 96.75 94 THR A O 1
ATOM 680 N N . ALA A 1 95 ? 4.457 2.561 12.68 1 97.81 95 ALA A N 1
ATOM 681 C CA . ALA A 1 95 ? 5.602 2.998 11.883 1 97.81 95 ALA A CA 1
ATOM 682 C C . ALA A 1 95 ? 6.527 3.896 12.703 1 97.81 95 ALA A C 1
ATOM 684 O O . ALA A 1 95 ? 7.66 4.164 12.297 1 97.81 95 ALA A O 1
ATOM 685 N N . ASP A 1 96 ? 6.047 4.367 13.859 1 97.69 96 ASP A N 1
ATOM 686 C CA . ASP A 1 96 ? 6.77 5.324 14.695 1 97.69 96 ASP A CA 1
ATOM 687 C C . ASP A 1 96 ? 7.184 6.551 13.883 1 97.69 96 ASP A C 1
ATOM 689 O O . ASP A 1 96 ? 8.367 6.902 13.844 1 97.69 96 ASP A O 1
ATOM 693 N N . VAL A 1 97 ? 6.207 7.223 13.289 1 98.31 97 VAL A N 1
ATOM 694 C CA . VAL A 1 97 ? 6.445 8.406 12.469 1 98.31 97 VAL A CA 1
ATOM 695 C C . VAL A 1 97 ? 5.664 9.586 13.031 1 98.31 97 VAL A C 1
ATOM 697 O O . VAL A 1 97 ? 4.852 9.43 13.945 1 98.31 97 VAL A O 1
ATOM 700 N N . ASP A 1 98 ? 5.957 10.773 12.469 1 98.5 98 ASP A N 1
ATOM 701 C CA . ASP A 1 98 ? 5.332 12 12.953 1 98.5 98 ASP A CA 1
ATOM 702 C C . ASP A 1 98 ? 3.861 12.062 12.547 1 98.5 98 ASP A C 1
ATOM 704 O O . ASP A 1 98 ? 3.014 12.492 13.336 1 98.5 98 ASP A O 1
ATOM 708 N N . TRP A 1 99 ? 3.557 11.633 11.297 1 98.81 99 TRP A N 1
ATOM 709 C CA . TRP A 1 99 ? 2.219 11.805 10.742 1 98.81 99 TRP A CA 1
ATOM 710 C C . TRP A 1 99 ? 1.663 10.477 10.25 1 98.81 99 TRP A C 1
ATOM 712 O O . TRP A 1 99 ? 2.373 9.703 9.602 1 98.81 99 TRP A O 1
ATOM 722 N N . GLY A 1 100 ? 0.426 10.188 10.57 1 98.88 100 GLY A N 1
ATOM 723 C CA . GLY A 1 100 ? -0.359 9.125 9.953 1 98.88 100 GLY A CA 1
ATOM 724 C C . GLY A 1 100 ? -1.538 9.648 9.156 1 98.88 100 GLY A C 1
ATOM 725 O O . GLY A 1 100 ? -2.209 10.594 9.57 1 98.88 100 GLY A O 1
ATOM 726 N N . VAL A 1 101 ? -1.769 9.125 7.996 1 98.94 101 VAL A N 1
ATOM 727 C CA . VAL A 1 101 ? -2.924 9.453 7.168 1 98.94 101 VAL A CA 1
ATOM 728 C C . VAL A 1 101 ? -3.691 8.18 6.828 1 98.94 101 VAL A C 1
ATOM 730 O O . VAL A 1 101 ? -3.09 7.141 6.531 1 98.94 101 VAL A O 1
ATOM 733 N N . ALA A 1 102 ? -5.016 8.289 6.895 1 98.94 102 ALA A N 1
ATOM 734 C CA . ALA A 1 102 ? -5.809 7.082 6.652 1 98.94 102 ALA A CA 1
ATOM 735 C C . ALA A 1 102 ? -7.004 7.383 5.758 1 98.94 102 ALA A C 1
ATOM 737 O O . ALA A 1 102 ? -7.566 8.477 5.809 1 98.94 102 ALA A O 1
ATOM 738 N N . THR A 1 103 ? -7.367 6.43 4.93 1 98.88 103 THR A N 1
ATOM 739 C CA . THR A 1 103 ? -8.57 6.551 4.109 1 98.88 103 THR A CA 1
ATOM 740 C C . THR A 1 103 ? -9.422 5.289 4.207 1 98.88 103 THR A C 1
ATOM 742 O O . THR A 1 103 ? -8.898 4.176 4.199 1 98.88 103 THR A O 1
ATOM 745 N N . THR A 1 104 ? -10.641 5.402 4.406 1 98.75 104 THR A N 1
ATOM 746 C CA . THR A 1 104 ? -11.656 4.371 4.238 1 98.75 104 THR A CA 1
ATOM 747 C C . THR A 1 104 ? -12.906 4.945 3.57 1 98.75 104 THR A C 1
ATOM 749 O O . THR A 1 104 ? -13.266 6.102 3.805 1 98.75 104 THR A O 1
ATOM 752 N N . GLY A 1 105 ? -13.508 4.215 2.695 1 98.38 105 GLY A N 1
ATOM 753 C CA . GLY A 1 105 ? -14.617 4.73 1.908 1 98.38 105 GLY A CA 1
ATOM 754 C C . GLY A 1 105 ? -15.195 3.709 0.948 1 98.38 105 GLY A C 1
ATOM 755 O O . GLY A 1 105 ? -14.867 2.523 1.023 1 98.38 105 GLY A O 1
ATOM 756 N N . ILE A 1 106 ? -16.141 4.188 0.154 1 98.12 106 ILE A N 1
ATOM 757 C CA . ILE A 1 106 ? -16.828 3.363 -0.829 1 98.12 106 ILE A CA 1
ATOM 758 C C . ILE A 1 106 ? -16.547 3.883 -2.236 1 98.12 106 ILE A C 1
ATOM 760 O O . ILE A 1 106 ? -17.188 4.82 -2.705 1 98.12 106 ILE A O 1
ATOM 764 N N . ALA A 1 107 ? -15.672 3.189 -2.93 1 97.19 107 ALA A N 1
ATOM 765 C CA . ALA A 1 107 ? -15.266 3.639 -4.262 1 97.19 107 ALA A CA 1
ATOM 766 C C . ALA A 1 107 ? -16.266 3.18 -5.32 1 97.19 107 ALA A C 1
ATOM 768 O O . ALA A 1 107 ? -16.312 3.727 -6.422 1 97.19 107 ALA A O 1
ATOM 769 N N . GLY A 1 108 ? -17.109 2.182 -4.941 1 96.12 108 GLY A N 1
ATOM 770 C CA . GLY A 1 108 ? -18.141 1.724 -5.863 1 96.12 108 GLY A CA 1
ATOM 771 C C . GLY A 1 108 ? -17.672 0.619 -6.789 1 96.12 108 GLY A C 1
ATOM 772 O O . GLY A 1 108 ? -16.594 0.051 -6.582 1 96.12 108 GLY A O 1
ATOM 773 N N . PRO A 1 109 ? -18.516 0.206 -7.762 1 96.81 109 PRO A N 1
ATOM 774 C CA . PRO A 1 109 ? -19.812 0.791 -8.133 1 96.81 109 PRO A CA 1
ATOM 775 C C . PRO A 1 109 ? -20.922 0.408 -7.168 1 96.81 109 PRO A C 1
ATOM 777 O O . PRO A 1 109 ? -22 1.006 -7.203 1 96.81 109 PRO A O 1
ATOM 780 N N . THR A 1 110 ? -20.703 -0.619 -6.387 1 94.12 110 THR A N 1
ATOM 781 C CA . THR A 1 110 ? -21.703 -1.064 -5.418 1 94.12 110 THR A CA 1
ATOM 782 C C . THR A 1 110 ? -21.219 -0.808 -3.994 1 94.12 110 THR A C 1
ATOM 784 O O . THR A 1 110 ? -20.188 -0.155 -3.785 1 94.12 110 THR A O 1
ATOM 787 N N . GLY A 1 111 ? -22.078 -1.122 -2.979 1 92.75 111 GLY A N 1
ATOM 788 C CA . GLY A 1 111 ? -21.656 -1.052 -1.585 1 92.75 111 GLY A CA 1
ATOM 789 C C . GLY A 1 111 ? -22.203 0.173 -0.866 1 92.75 111 GLY A C 1
ATOM 790 O O . GLY A 1 111 ? -22.078 0.281 0.356 1 92.75 111 GLY A O 1
ATOM 791 N N . GLY A 1 112 ? -22.75 1.077 -1.668 1 93.69 112 GLY A N 1
ATOM 792 C CA . GLY A 1 112 ? -23.266 2.291 -1.054 1 93.69 112 GLY A CA 1
ATOM 793 C C . GLY A 1 112 ? -24.625 2.096 -0.393 1 93.69 112 GLY A C 1
ATOM 794 O O . GLY A 1 112 ? -25.375 1.187 -0.755 1 93.69 112 GLY A O 1
ATOM 795 N N . THR A 1 113 ? -24.797 2.807 0.666 1 94.25 113 THR A N 1
ATOM 796 C CA . THR A 1 113 ? -26.109 2.957 1.302 1 94.25 113 THR A CA 1
ATOM 797 C C . THR A 1 113 ? -26.547 4.414 1.28 1 94.25 113 THR A C 1
ATOM 799 O O . THR A 1 113 ? -25.812 5.293 0.831 1 94.25 113 THR A O 1
ATOM 802 N N . ASP A 1 114 ? -27.719 4.602 1.724 1 93.38 114 ASP A N 1
ATOM 803 C CA . ASP A 1 114 ? -28.203 5.98 1.791 1 93.38 114 ASP A CA 1
ATOM 804 C C . ASP A 1 114 ? -27.328 6.816 2.719 1 93.38 114 ASP A C 1
ATOM 806 O O . ASP A 1 114 ? -27 7.969 2.412 1 93.38 114 ASP A O 1
ATOM 810 N N . ALA A 1 115 ? -26.953 6.293 3.816 1 92.62 115 ALA A N 1
ATOM 811 C CA . ALA A 1 115 ? -26.141 6.996 4.805 1 92.62 115 ALA A CA 1
ATOM 812 C C . ALA A 1 115 ? -24.688 7.102 4.348 1 92.62 115 ALA A C 1
ATOM 814 O O . ALA A 1 115 ? -24 8.086 4.641 1 92.62 115 ALA A O 1
ATOM 815 N N . GLU A 1 116 ? -24.234 6.078 3.693 1 95.94 116 GLU A N 1
ATOM 816 C CA . GLU A 1 116 ? -22.875 6 3.143 1 95.94 116 GLU A CA 1
ATOM 817 C C . GLU A 1 116 ? -22.906 5.648 1.658 1 95.94 116 GLU A C 1
ATOM 819 O O . GLU A 1 116 ? -22.625 4.512 1.277 1 95.94 116 GLU A O 1
ATOM 824 N N . PRO A 1 117 ? -23.203 6.699 0.825 1 97.88 117 PRO A N 1
ATOM 825 C CA . PRO A 1 117 ? -23.328 6.41 -0.606 1 97.88 117 PRO A CA 1
ATOM 826 C C . PRO A 1 117 ? -21.984 6.113 -1.26 1 97.88 117 PRO A C 1
ATOM 828 O O . PRO A 1 117 ? -20.922 6.371 -0.665 1 97.88 117 PRO A O 1
ATOM 831 N N . VAL A 1 118 ? -22 5.562 -2.467 1 98.12 118 VAL A N 1
ATOM 832 C CA . VAL A 1 118 ? -20.797 5.48 -3.289 1 98.12 118 VAL A CA 1
ATOM 833 C C . VAL A 1 118 ? -20.141 6.852 -3.381 1 98.12 118 VAL A C 1
ATOM 835 O O . VAL A 1 118 ? -20.812 7.859 -3.598 1 98.12 118 VAL A O 1
ATOM 838 N N . GLY A 1 119 ? -18.844 6.875 -3.105 1 98.44 119 GLY A N 1
ATOM 839 C CA . GLY A 1 119 ? -18.094 8.125 -3.1 1 98.44 119 GLY A CA 1
ATOM 840 C C . GLY A 1 119 ? -17.812 8.648 -1.701 1 98.44 119 GLY A C 1
ATOM 841 O O . GLY A 1 119 ? -16.984 9.531 -1.519 1 98.44 119 GLY A O 1
ATOM 842 N N . ALA A 1 120 ? -18.516 8.055 -0.688 1 98.62 120 ALA A N 1
ATOM 843 C CA . ALA A 1 120 ? -18.281 8.477 0.692 1 98.62 120 ALA A CA 1
ATOM 844 C C . ALA A 1 120 ? -16.906 8.016 1.177 1 98.62 120 ALA A C 1
ATOM 846 O O . ALA A 1 120 ? -16.484 6.895 0.899 1 98.62 120 ALA A O 1
ATOM 847 N N . ALA A 1 121 ? -16.25 8.922 1.865 1 98.75 121 ALA A N 1
ATOM 848 C CA . ALA A 1 121 ? -14.922 8.602 2.391 1 98.75 121 ALA A CA 1
ATOM 849 C C . ALA A 1 121 ? -14.664 9.32 3.713 1 98.75 121 ALA A C 1
ATOM 851 O O . ALA A 1 121 ? -15.109 10.453 3.906 1 98.75 121 ALA A O 1
ATOM 852 N N . TYR A 1 122 ? -14.055 8.656 4.59 1 98.88 122 TYR A N 1
ATOM 853 C CA . TYR A 1 122 ? -13.461 9.242 5.789 1 98.88 122 TYR A CA 1
ATOM 854 C C . TYR A 1 122 ? -11.945 9.305 5.676 1 98.88 122 TYR A C 1
ATOM 856 O O . TYR A 1 122 ? -11.297 8.297 5.379 1 98.88 122 TYR A O 1
ATOM 864 N N . ILE A 1 123 ? -11.43 10.477 5.914 1 98.94 123 ILE A N 1
ATOM 865 C CA . ILE A 1 123 ? -9.992 10.719 5.852 1 98.94 123 ILE A CA 1
ATOM 866 C C . ILE A 1 123 ? -9.477 11.148 7.227 1 98.94 123 ILE A C 1
ATOM 868 O O . ILE A 1 123 ? -9.906 12.172 7.762 1 98.94 123 ILE A O 1
ATOM 872 N N . GLY A 1 124 ? -8.594 10.281 7.742 1 98.88 124 GLY A N 1
ATOM 873 C CA . GLY A 1 124 ? -8.008 10.562 9.047 1 98.88 124 GLY A CA 1
ATOM 874 C C . GLY A 1 124 ? -6.582 11.078 8.961 1 98.88 124 GLY A C 1
ATOM 875 O O . GLY A 1 124 ? -5.82 10.664 8.086 1 98.88 124 GLY A O 1
ATOM 876 N N . VAL A 1 125 ? -6.254 11.984 9.82 1 98.88 125 VAL A N 1
ATOM 877 C CA . VAL A 1 125 ? -4.883 12.453 10.016 1 98.88 125 VAL A CA 1
ATOM 878 C C . VAL A 1 125 ? -4.523 12.406 11.5 1 98.88 125 VAL A C 1
ATOM 880 O O . VAL A 1 125 ? -5.32 12.805 12.352 1 98.88 125 VAL A O 1
ATOM 883 N N . ALA A 1 126 ? -3.414 11.852 11.789 1 98.81 126 ALA A N 1
ATOM 884 C CA . ALA A 1 126 ? -2.906 11.773 13.156 1 98.81 126 ALA A CA 1
ATOM 885 C C . ALA A 1 126 ? -1.504 12.367 13.25 1 98.81 126 ALA A C 1
ATOM 887 O O . ALA A 1 126 ? -0.674 12.164 12.359 1 98.81 126 ALA A O 1
ATOM 888 N N . TYR A 1 127 ? -1.253 13.094 14.328 1 98.62 127 TYR A N 1
ATOM 889 C CA . TYR A 1 127 ? 0.04 13.719 14.578 1 98.62 127 TYR A CA 1
ATOM 890 C C . TYR A 1 127 ? 0.616 13.258 15.914 1 98.62 127 TYR A C 1
ATOM 892 O O . TYR A 1 127 ? -0.109 13.148 16.906 1 98.62 127 TYR A O 1
ATOM 900 N N . GLN A 1 128 ? 1.846 12.977 15.82 1 97.62 128 GLN A N 1
ATOM 901 C CA . GLN A 1 128 ? 2.588 12.609 17.016 1 97.62 128 GLN A CA 1
ATOM 902 C C . GLN A 1 128 ? 3.316 13.82 17.594 1 97.62 128 GLN A C 1
ATOM 904 O O . GLN A 1 128 ? 4.297 14.297 17.016 1 97.62 128 GLN A O 1
ATOM 909 N N . GLY A 1 129 ? 2.875 14.273 18.703 1 95 129 GLY A N 1
ATOM 910 C CA . GLY A 1 129 ? 3.609 15.289 19.438 1 95 129 GLY A CA 1
ATOM 911 C C . GLY A 1 129 ? 4.574 14.703 20.453 1 95 129 GLY A C 1
ATOM 912 O O . GLY A 1 129 ? 4.555 13.5 20.719 1 95 129 GLY A O 1
ATOM 913 N N . ASP A 1 130 ? 5.375 15.531 21.094 1 93.25 130 ASP A N 1
ATOM 914 C CA . ASP A 1 130 ? 6.332 15.078 22.094 1 93.25 130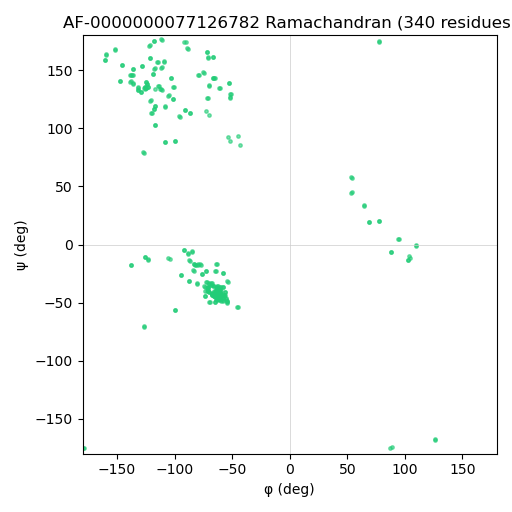 ASP A CA 1
ATOM 915 C C . ASP A 1 130 ? 5.613 14.523 23.328 1 93.25 130 ASP A C 1
ATOM 917 O O . ASP A 1 130 ? 4.562 15.039 23.719 1 93.25 130 ASP A O 1
ATOM 921 N N . TRP A 1 131 ? 6.297 13.461 23.828 1 92.44 131 TRP A N 1
ATOM 922 C CA . TRP A 1 131 ? 5.758 12.914 25.062 1 92.44 131 TRP A CA 1
ATOM 923 C C . TRP A 1 131 ? 5.562 14.008 26.109 1 92.44 131 TRP A C 1
ATOM 925 O O . TRP A 1 131 ? 6.465 14.82 26.344 1 92.44 131 TRP A O 1
ATOM 935 N N . GLY A 1 132 ? 4.41 14.047 26.578 1 93.88 132 GLY A N 1
ATOM 936 C CA . GLY A 1 132 ? 4.125 14.984 27.656 1 93.88 132 GLY A CA 1
ATOM 937 C C . GLY A 1 132 ? 3.701 16.344 27.156 1 93.88 132 GLY A C 1
ATOM 938 O O . GLY A 1 132 ? 3.291 17.203 27.953 1 93.88 132 GLY A O 1
ATOM 939 N N . SER A 1 133 ? 3.725 16.641 25.891 1 92.56 133 SER A N 1
ATOM 940 C CA . SER A 1 133 ? 3.438 17.969 25.344 1 92.56 133 SER A CA 1
ATOM 941 C C . SER A 1 133 ? 1.936 18.172 25.188 1 92.56 133 SER A C 1
ATOM 943 O O . SER A 1 133 ? 1.48 19.312 25.016 1 92.56 133 SER A O 1
ATOM 945 N N . ASN A 1 134 ? 1.248 17.094 25.109 1 94 134 ASN A N 1
ATOM 946 C CA . ASN A 1 134 ? -0.186 17.125 24.844 1 94 134 ASN A CA 1
ATOM 947 C C . ASN A 1 134 ? -0.489 17.703 23.453 1 94 134 ASN A C 1
ATOM 949 O O . ASN A 1 134 ? -1.489 18.391 23.266 1 94 134 ASN A O 1
ATOM 953 N N . GLU A 1 135 ? 0.398 17.422 22.578 1 94 135 GLU A N 1
ATOM 954 C CA . GLU A 1 135 ? 0.271 18.031 21.266 1 94 135 GLU A CA 1
ATOM 955 C C . GLU A 1 135 ? -0.201 17.016 20.234 1 94 135 GLU A C 1
ATOM 957 O O . GLU A 1 135 ? -0.573 17.375 19.109 1 94 135 GLU A O 1
ATOM 962 N N . SER A 1 136 ? -0.171 15.719 20.641 1 96.25 136 SER A N 1
ATOM 963 C CA . SER A 1 136 ? -0.662 14.711 19.703 1 96.25 136 SER A CA 1
ATOM 964 C C . SER A 1 136 ? -2.154 14.883 19.453 1 96.25 136 SER A C 1
ATOM 966 O O . SER A 1 136 ? -2.91 15.258 20.344 1 96.25 136 SER A O 1
ATOM 968 N N . TYR A 1 137 ? -2.588 14.633 18.172 1 96.38 137 TYR A N 1
ATOM 969 C CA . TYR A 1 137 ? -4.016 14.711 17.875 1 96.38 137 TYR A CA 1
ATOM 970 C C . TYR A 1 137 ? -4.387 13.797 16.719 1 96.38 137 TYR A C 1
ATOM 972 O O . TYR A 1 137 ? -3.512 13.227 16.062 1 96.38 137 TYR A O 1
ATOM 980 N N . ARG A 1 138 ? -5.621 13.648 16.594 1 97.62 138 ARG A N 1
ATOM 981 C CA . ARG A 1 138 ? -6.25 12.969 15.461 1 97.62 138 ARG A CA 1
ATOM 982 C C . ARG A 1 138 ? -7.465 13.742 14.961 1 97.62 138 ARG A C 1
ATOM 984 O O . ARG A 1 138 ? -8.219 14.305 15.758 1 97.62 138 ARG A O 1
ATOM 991 N N . THR A 1 139 ? -7.617 13.828 13.688 1 98.19 139 THR A N 1
ATOM 992 C CA . THR A 1 139 ? -8.797 14.43 13.078 1 98.19 139 THR A CA 1
ATOM 993 C C . THR A 1 139 ? -9.297 13.586 11.914 1 98.19 139 THR A C 1
ATOM 995 O O . THR A 1 139 ? -8.547 12.797 11.344 1 98.19 139 THR A O 1
ATOM 998 N N . VAL A 1 140 ? -10.555 13.656 11.688 1 98.81 140 VAL A N 1
ATOM 999 C CA . VAL A 1 140 ? -11.164 12.93 10.586 1 98.81 140 VAL A CA 1
ATOM 1000 C C . VAL A 1 140 ? -12.078 13.859 9.797 1 98.81 140 VAL A C 1
ATOM 1002 O O . VAL A 1 140 ? -12.812 14.664 10.375 1 98.81 140 VAL A O 1
ATOM 1005 N N . GLU A 1 141 ? -11.977 13.797 8.516 1 98.75 141 GLU A N 1
ATOM 1006 C CA . GLU A 1 141 ? -12.859 14.508 7.598 1 98.75 141 GLU A CA 1
ATOM 1007 C C . GLU A 1 141 ? -13.734 13.531 6.816 1 98.75 141 GLU A C 1
ATOM 1009 O O . GLU A 1 141 ? -13.258 12.492 6.352 1 98.75 141 GLU A O 1
ATOM 1014 N N . ARG A 1 142 ? -15 13.789 6.719 1 98.62 142 ARG A N 1
ATOM 1015 C CA . ARG A 1 142 ? -15.891 13.047 5.832 1 98.62 142 ARG A CA 1
ATOM 1016 C C . ARG A 1 142 ? -16.156 13.828 4.551 1 98.62 142 ARG A C 1
ATOM 1018 O O . ARG A 1 142 ? -16.422 15.031 4.594 1 98.62 142 ARG A O 1
ATOM 1025 N N . THR A 1 143 ? -16.109 13.18 3.479 1 98 143 THR A N 1
ATOM 1026 C CA . THR A 1 143 ? -16.406 13.789 2.184 1 98 143 THR A CA 1
ATOM 1027 C C . THR A 1 143 ? -17.078 12.789 1.257 1 98 143 THR A C 1
ATOM 1029 O O . THR A 1 143 ? -16.953 11.578 1.44 1 98 143 THR A O 1
ATOM 1032 N N . VAL A 1 144 ? -17.859 13.273 0.291 1 98.38 144 VAL A N 1
ATOM 1033 C CA . VAL A 1 144 ? -18.5 12.445 -0.731 1 98.38 144 VAL A CA 1
ATOM 1034 C C . VAL A 1 144 ? -18.047 12.898 -2.117 1 98.38 144 VAL A C 1
ATOM 1036 O O . VAL A 1 144 ? -18.203 14.07 -2.479 1 98.38 144 VAL A O 1
ATOM 1039 N N . PHE A 1 145 ? -17.5 11.938 -2.848 1 98.25 145 PHE A N 1
ATOM 1040 C CA . PHE A 1 145 ? -17 12.234 -4.18 1 98.25 145 PHE A CA 1
ATOM 1041 C C . PHE A 1 145 ? -17.891 11.609 -5.25 1 98.25 145 PHE A C 1
ATOM 1043 O O . PHE A 1 145 ? -18.656 10.688 -4.969 1 98.25 145 PHE A O 1
ATOM 1050 N N . ASP A 1 146 ? -17.781 12.219 -6.461 1 96.94 146 ASP A N 1
ATOM 1051 C CA . ASP A 1 146 ? -18.578 11.719 -7.582 1 96.94 146 ASP A CA 1
ATOM 1052 C C . ASP A 1 146 ? -17.688 11.078 -8.641 1 96.94 146 ASP A C 1
ATOM 1054 O O . ASP A 1 146 ? -16.516 11.445 -8.781 1 96.94 146 ASP A O 1
ATOM 1058 N N . GLY A 1 147 ? -18.328 10.094 -9.375 1 97.31 147 GLY A N 1
ATOM 1059 C CA . GLY A 1 147 ? -17.625 9.469 -10.484 1 97.31 147 GLY A CA 1
ATOM 1060 C C . GLY A 1 147 ? -17.594 7.953 -10.391 1 97.31 147 GLY A C 1
ATOM 1061 O O . GLY A 1 147 ? -18.375 7.359 -9.641 1 97.31 147 GLY A O 1
ATOM 1062 N N . GLN A 1 148 ? -16.734 7.414 -11.258 1 97.19 148 GLN A N 1
ATOM 1063 C CA . GLN A 1 148 ? -16.516 5.973 -11.242 1 97.19 148 GLN A CA 1
ATOM 1064 C C . GLN A 1 148 ? -15.406 5.59 -10.281 1 97.19 148 GLN A C 1
ATOM 1066 O O . GLN A 1 148 ? -14.664 6.457 -9.812 1 97.19 148 GLN A O 1
ATOM 1071 N N . ARG A 1 149 ? -15.273 4.383 -10.016 1 97.88 149 ARG A N 1
ATOM 1072 C CA . ARG A 1 149 ? -14.398 3.82 -8.984 1 97.88 149 ARG A CA 1
ATOM 1073 C C . ARG A 1 149 ? -13.016 4.465 -9.023 1 97.88 149 ARG A C 1
ATOM 1075 O O . ARG A 1 149 ? -12.547 5.008 -8.023 1 97.88 149 ARG A O 1
ATOM 1082 N N . THR A 1 150 ? -12.344 4.473 -10.188 1 97.81 150 THR A N 1
ATOM 1083 C CA . THR A 1 150 ? -10.961 4.945 -10.258 1 97.81 150 THR A CA 1
ATOM 1084 C C . THR A 1 150 ? -10.898 6.457 -10.055 1 97.81 150 THR A C 1
ATOM 1086 O O . THR A 1 150 ? -9.93 6.973 -9.492 1 97.81 150 THR A O 1
ATOM 1089 N N . ALA A 1 151 ? -11.906 7.156 -10.523 1 97.88 151 ALA A N 1
ATOM 1090 C CA . ALA A 1 151 ? -11.977 8.594 -10.289 1 97.88 151 ALA A CA 1
ATOM 1091 C C . ALA A 1 151 ? -12.188 8.906 -8.812 1 97.88 151 ALA A C 1
ATOM 1093 O O . ALA A 1 151 ? -11.578 9.836 -8.273 1 97.88 151 ALA A O 1
ATOM 1094 N N . ILE A 1 152 ? -13.062 8.188 -8.148 1 98.19 152 ILE A N 1
ATOM 1095 C CA . ILE A 1 152 ? -13.336 8.367 -6.73 1 98.19 152 ILE A CA 1
ATOM 1096 C C . ILE A 1 152 ? -12.078 8.055 -5.918 1 98.19 152 ILE A C 1
ATOM 1098 O O . ILE A 1 152 ? -11.703 8.82 -5.023 1 98.19 152 ILE A O 1
ATOM 1102 N N . LYS A 1 153 ? -11.391 6.973 -6.223 1 98.62 153 LYS A N 1
ATOM 1103 C CA . LYS A 1 153 ? -10.125 6.617 -5.57 1 98.62 153 LYS A CA 1
ATOM 1104 C C . LYS A 1 153 ? -9.125 7.766 -5.66 1 98.62 153 LYS A C 1
ATOM 1106 O O . LYS A 1 153 ? -8.492 8.117 -4.664 1 98.62 153 LYS A O 1
ATOM 1111 N N . GLU A 1 154 ? -8.984 8.281 -6.832 1 98.19 154 GLU A N 1
ATOM 1112 C CA . GLU A 1 154 ? -8.031 9.359 -7.066 1 98.19 154 GLU A CA 1
ATOM 1113 C C . GLU A 1 154 ? -8.391 10.602 -6.262 1 98.19 154 GLU A C 1
ATOM 1115 O O . GLU A 1 154 ? -7.523 11.25 -5.676 1 98.19 154 GLU A O 1
ATOM 1120 N N . GLN A 1 155 ? -9.641 10.93 -6.281 1 98.31 155 GLN A N 1
ATOM 1121 C CA . GLN A 1 155 ? -10.102 12.094 -5.543 1 98.31 155 GLN A CA 1
ATOM 1122 C C . GLN A 1 155 ? -9.867 11.93 -4.047 1 98.31 155 GLN A C 1
ATOM 1124 O O . GLN A 1 155 ? -9.414 12.859 -3.377 1 98.31 155 GLN A O 1
ATOM 1129 N N . ILE A 1 156 ? -10.156 10.75 -3.518 1 98.69 156 ILE A N 1
ATOM 1130 C CA . ILE A 1 156 ? -9.945 10.477 -2.102 1 98.69 156 ILE A CA 1
ATOM 1131 C C . ILE A 1 156 ? -8.453 10.578 -1.778 1 98.69 156 ILE A C 1
ATOM 1133 O O . ILE A 1 156 ? -8.062 11.211 -0.797 1 98.69 156 ILE A O 1
ATOM 1137 N N . ALA A 1 157 ? -7.625 9.984 -2.609 1 98.81 157 ALA A N 1
ATOM 1138 C CA . ALA A 1 157 ? -6.184 9.977 -2.385 1 98.81 157 ALA A CA 1
ATOM 1139 C C . ALA A 1 157 ? -5.625 11.398 -2.363 1 98.81 157 ALA A C 1
ATOM 1141 O O . ALA A 1 157 ? -4.855 11.75 -1.467 1 98.81 157 ALA A O 1
ATOM 1142 N N . ARG A 1 158 ? -6.008 12.18 -3.295 1 98.19 158 ARG A N 1
ATOM 1143 C CA . ARG A 1 158 ? -5.473 13.539 -3.395 1 98.19 158 ARG A CA 1
ATOM 1144 C C . ARG A 1 158 ? -6.008 14.422 -2.275 1 98.19 158 ARG A C 1
ATOM 1146 O O . ARG A 1 158 ? -5.285 15.273 -1.751 1 98.19 158 ARG A O 1
ATOM 1153 N N . ARG A 1 159 ? -7.254 14.211 -1.911 1 98.5 159 ARG A N 1
ATOM 1154 C CA . ARG A 1 159 ? -7.785 14.961 -0.78 1 98.5 159 ARG A CA 1
ATOM 1155 C C . ARG A 1 159 ? -7.047 14.617 0.507 1 98.5 159 ARG A C 1
ATOM 1157 O O . ARG A 1 159 ? -6.797 15.484 1.342 1 98.5 159 ARG A O 1
ATOM 1164 N N . ALA A 1 160 ? -6.754 13.352 0.7 1 98.88 160 ALA A N 1
ATOM 1165 C CA . ALA A 1 160 ? -5.984 12.93 1.866 1 98.88 160 ALA A CA 1
ATOM 1166 C C . ALA A 1 160 ? -4.637 13.641 1.92 1 98.88 160 ALA A C 1
ATOM 1168 O O . ALA A 1 160 ? -4.211 14.094 2.984 1 98.88 160 ALA A O 1
ATOM 1169 N N . LEU A 1 161 ? -3.973 13.727 0.79 1 98.81 161 LEU A N 1
ATOM 1170 C CA . LEU A 1 161 ? -2.684 14.414 0.717 1 98.81 161 LEU A CA 1
ATOM 1171 C C . LEU A 1 161 ? -2.846 15.906 0.978 1 98.81 161 LEU A C 1
ATOM 1173 O O . LEU A 1 161 ? -1.99 16.531 1.617 1 98.81 161 LEU A O 1
ATOM 1177 N N . GLU A 1 162 ? -3.914 16.484 0.438 1 98.62 162 GLU A N 1
ATOM 1178 C CA . GLU A 1 162 ? -4.195 17.891 0.707 1 98.62 162 GLU A CA 1
ATOM 1179 C C . GLU A 1 162 ? -4.402 18.125 2.199 1 98.62 162 GLU A C 1
ATOM 1181 O O . GLU A 1 162 ? -3.898 19.109 2.746 1 98.62 162 GLU A O 1
ATOM 1186 N N . LEU A 1 163 ? -5.133 17.234 2.789 1 98.62 163 LEU A N 1
ATOM 1187 C CA . LEU A 1 163 ? -5.402 17.375 4.215 1 98.62 163 LEU A CA 1
ATOM 1188 C C . LEU A 1 163 ? -4.113 17.266 5.023 1 98.62 163 LEU A C 1
ATOM 1190 O O . LEU A 1 163 ? -3.928 18 6.004 1 98.62 163 LEU A O 1
ATOM 1194 N N . LEU A 1 164 ? -3.275 16.344 4.688 1 98.69 164 LEU A N 1
ATOM 1195 C CA . LEU A 1 164 ? -1.972 16.234 5.332 1 98.69 164 LEU A CA 1
ATOM 1196 C C . LEU A 1 164 ? -1.176 17.516 5.172 1 98.69 164 LEU A C 1
ATOM 1198 O O . LEU A 1 164 ? -0.596 18.016 6.141 1 98.69 164 LEU A O 1
ATOM 1202 N N . TYR A 1 165 ? -1.138 18.016 3.904 1 98.44 165 TYR A N 1
ATOM 1203 C CA . TYR A 1 165 ? -0.423 19.266 3.613 1 98.44 165 TYR A CA 1
ATOM 1204 C C . TYR A 1 165 ? -0.909 20.391 4.508 1 98.44 165 TYR A C 1
ATOM 1206 O O . TYR A 1 165 ? -0.103 21.094 5.121 1 98.44 165 TYR A O 1
ATOM 1214 N N . GLU A 1 166 ? -2.232 20.516 4.547 1 98.25 166 GLU A N 1
ATOM 1215 C CA . GLU A 1 166 ? -2.848 21.562 5.375 1 98.25 166 GLU A CA 1
ATOM 1216 C C . GLU A 1 166 ? -2.486 21.375 6.844 1 98.25 166 GLU A C 1
ATOM 1218 O O . GLU A 1 166 ? -2.209 22.344 7.547 1 98.25 166 GLU A O 1
ATOM 1223 N N . SER A 1 167 ? -2.51 20.156 7.305 1 98.19 167 SER A N 1
ATOM 1224 C CA . SER A 1 167 ? -2.232 19.844 8.703 1 98.19 167 SER A CA 1
ATOM 1225 C C . SER A 1 167 ? -0.788 20.172 9.062 1 98.19 167 SER A C 1
ATOM 1227 O O . SER A 1 167 ? -0.519 20.719 10.141 1 98.19 167 SER A O 1
ATOM 1229 N N . VAL A 1 168 ? 0.142 19.812 8.211 1 98 168 VAL A N 1
ATOM 1230 C CA . VAL A 1 168 ? 1.554 20.094 8.453 1 98 168 VAL A CA 1
ATOM 1231 C C . VAL A 1 168 ? 1.785 21.594 8.477 1 98 168 VAL A C 1
ATOM 1233 O O . VAL A 1 168 ? 2.559 22.109 9.289 1 98 168 VAL A O 1
ATOM 1236 N N . GLN A 1 169 ? 1.115 22.25 7.539 1 96.44 169 GLN A N 1
ATOM 1237 C CA . GLN A 1 169 ? 1.244 23.703 7.449 1 96.44 169 GLN A CA 1
ATOM 1238 C C . GLN A 1 169 ? 0.78 24.375 8.734 1 96.44 169 GLN A C 1
ATOM 1240 O O . GLN A 1 169 ? 1.327 25.406 9.133 1 96.44 169 GLN A O 1
ATOM 1245 N N . GLU A 1 170 ? -0.228 23.828 9.328 1 93.12 170 GLU A N 1
ATOM 1246 C CA . GLU A 1 170 ? -0.831 24.422 10.523 1 93.12 170 GLU A CA 1
ATOM 1247 C C . GLU A 1 170 ? -0.013 24.094 11.773 1 93.12 170 GLU A C 1
ATOM 1249 O O . GLU A 1 170 ? -0.207 24.719 12.82 1 93.12 170 GLU A O 1
ATOM 1254 N N . GLN A 1 171 ? 0.877 23.062 11.672 1 84.19 171 GLN A N 1
ATOM 1255 C CA . GLN A 1 171 ? 1.681 22.719 12.836 1 84.19 171 GLN A CA 1
ATOM 1256 C C . GLN A 1 171 ? 2.746 23.766 13.117 1 84.19 171 GLN A C 1
ATOM 1258 O O . GLN A 1 171 ? 3.365 24.297 12.188 1 84.19 171 GLN A O 1
ATOM 1263 N N . PRO A 1 172 ? 2.785 24.312 14.367 1 67.94 172 PRO A N 1
ATOM 1264 C CA . PRO A 1 172 ? 3.684 25.406 14.727 1 67.94 172 PRO A CA 1
ATOM 1265 C C . PRO A 1 172 ? 5.156 25.062 14.516 1 67.94 172 PRO A C 1
ATOM 1267 O O . PRO A 1 172 ? 5.535 23.891 14.578 1 67.94 172 PRO A O 1
ATOM 1270 N N . MET B 1 1 ? -6.219 7.836 -18.016 1 29.55 1 MET B N 1
ATOM 1271 C CA . MET B 1 1 ? -6.594 6.605 -18.703 1 29.55 1 MET B CA 1
ATOM 1272 C C . MET B 1 1 ? -5.363 5.762 -19.016 1 29.55 1 MET B C 1
ATOM 1274 O O . MET B 1 1 ? -4.477 6.199 -19.75 1 29.55 1 MET B O 1
ATOM 1278 N N . HIS B 1 2 ? -4.992 4.953 -18.031 1 40.94 2 HIS B N 1
ATOM 1279 C CA . HIS B 1 2 ? -3.838 4.109 -18.312 1 40.94 2 HIS B CA 1
ATOM 1280 C C . HIS B 1 2 ? -4.035 3.307 -19.594 1 40.94 2 HIS B C 1
ATOM 1282 O O . HIS B 1 2 ? -5.027 2.588 -19.734 1 40.94 2 HIS B O 1
ATOM 1288 N N . ASP B 1 3 ? -3.609 3.812 -20.656 1 46.09 3 ASP B N 1
ATOM 1289 C CA . ASP B 1 3 ? -3.619 3.035 -21.891 1 46.09 3 ASP B CA 1
ATOM 1290 C C . ASP B 1 3 ? -3.104 1.618 -21.656 1 46.09 3 ASP B C 1
ATOM 1292 O O . ASP B 1 3 ? -1.985 1.434 -21.172 1 46.09 3 ASP B O 1
ATOM 1296 N N . PHE B 1 4 ? -4.004 0.772 -21.406 1 55.16 4 PHE B N 1
ATOM 1297 C CA . PHE B 1 4 ? -3.619 -0.61 -21.141 1 55.16 4 PHE B CA 1
ATOM 1298 C C . PHE B 1 4 ? -3.182 -1.3 -22.438 1 55.16 4 PHE B C 1
ATOM 1300 O O . PHE B 1 4 ? -3.838 -1.173 -23.469 1 55.16 4 PHE B O 1
ATOM 1307 N N . ALA B 1 5 ? -1.959 -1.668 -22.516 1 56.88 5 ALA B N 1
ATOM 1308 C CA . ALA B 1 5 ? -1.474 -2.387 -23.688 1 56.88 5 ALA B CA 1
ATOM 1309 C C . ALA B 1 5 ? -2.314 -3.633 -23.953 1 56.88 5 ALA B C 1
ATOM 1311 O O . ALA B 1 5 ? -2.473 -4.047 -25.109 1 56.88 5 ALA B O 1
ATOM 1312 N N . THR B 1 6 ? -2.889 -4.316 -22.891 1 71.81 6 THR B N 1
ATOM 1313 C CA . THR B 1 6 ? -3.688 -5.531 -23.031 1 71.81 6 THR B CA 1
ATOM 1314 C C . THR B 1 6 ? -5.117 -5.297 -22.547 1 71.81 6 THR B C 1
ATOM 1316 O O . THR B 1 6 ? -5.348 -4.504 -21.641 1 71.81 6 THR B O 1
ATOM 1319 N N . ASP B 1 7 ? -6.059 -5.75 -23.328 1 79.75 7 ASP B N 1
ATOM 1320 C CA . ASP B 1 7 ? -7.477 -5.734 -22.969 1 79.75 7 ASP B CA 1
ATOM 1321 C C . ASP B 1 7 ? -8.031 -7.152 -22.875 1 79.75 7 ASP B C 1
ATOM 1323 O O . ASP B 1 7 ? -8.039 -7.891 -23.859 1 79.75 7 ASP B O 1
ATOM 1327 N N . PRO B 1 8 ? -8.516 -7.504 -21.656 1 92.5 8 PRO B N 1
ATOM 1328 C CA . PRO B 1 8 ? -8.57 -6.73 -20.422 1 92.5 8 PRO B CA 1
ATOM 1329 C C . PRO B 1 8 ? -7.191 -6.523 -19.797 1 92.5 8 PRO B C 1
ATOM 1331 O O . PRO B 1 8 ? -6.266 -7.289 -20.062 1 92.5 8 PRO B O 1
ATOM 1334 N N . PRO B 1 9 ? -7.082 -5.555 -18.922 1 95.31 9 PRO B N 1
ATOM 1335 C CA . PRO B 1 9 ? -5.797 -5.305 -18.266 1 95.31 9 PRO B CA 1
ATOM 1336 C C . PRO B 1 9 ? -5.379 -6.449 -17.344 1 95.31 9 PRO B C 1
ATOM 1338 O O . PRO B 1 9 ? -6.215 -7.266 -16.938 1 95.31 9 PRO B O 1
ATOM 1341 N N . ILE B 1 10 ? -4.105 -6.523 -17 1 97.94 10 ILE B N 1
ATOM 1342 C CA . ILE B 1 10 ? -3.543 -7.652 -16.25 1 97.94 10 ILE B CA 1
ATOM 1343 C C . ILE B 1 10 ? -4.184 -7.734 -14.875 1 97.94 10 ILE B C 1
ATOM 1345 O O . ILE B 1 10 ? -4.395 -8.828 -14.344 1 97.94 10 ILE B O 1
ATOM 1349 N N . GLU B 1 11 ? -4.473 -6.621 -14.227 1 97.94 11 GLU B N 1
ATOM 1350 C CA . GLU B 1 11 ? -5.078 -6.641 -12.898 1 97.94 11 GLU B CA 1
ATOM 1351 C C . GLU B 1 11 ? -6.457 -7.289 -12.93 1 97.94 11 GLU B C 1
ATOM 1353 O O . GLU B 1 11 ? -6.859 -7.945 -11.969 1 97.94 11 GLU B O 1
ATOM 1358 N N . ALA B 1 12 ? -7.219 -7.082 -14.016 1 97.94 12 ALA B N 1
ATOM 1359 C CA . ALA B 1 12 ? -8.508 -7.746 -14.164 1 97.94 12 ALA B CA 1
ATOM 1360 C C . ALA B 1 12 ? -8.336 -9.25 -14.344 1 97.94 12 ALA B C 1
ATOM 1362 O O . ALA B 1 12 ? -9.094 -10.047 -13.781 1 97.94 12 ALA B O 1
ATOM 1363 N N . ARG B 1 13 ? -7.391 -9.641 -15.125 1 98.12 13 ARG B N 1
ATOM 1364 C CA . ARG B 1 13 ? -7.121 -11.055 -15.375 1 98.12 13 ARG B CA 1
ATOM 1365 C C . ARG B 1 13 ? -6.668 -11.758 -14.094 1 98.12 13 ARG B C 1
ATOM 1367 O O . ARG B 1 13 ? -7.047 -12.906 -13.844 1 98.12 13 ARG B O 1
ATOM 1374 N N . VAL B 1 14 ? -5.879 -11.086 -13.328 1 98.56 14 VAL B N 1
ATOM 1375 C CA . VAL B 1 14 ? -5.41 -11.625 -12.055 1 98.56 14 VAL B CA 1
ATOM 1376 C C . VAL B 1 14 ? -6.598 -11.852 -11.117 1 98.56 14 VAL B C 1
ATOM 1378 O O . VAL B 1 14 ? -6.691 -12.898 -10.469 1 98.56 14 VAL B O 1
ATOM 1381 N N . GLY B 1 15 ? -7.492 -10.852 -11.055 1 98.38 15 GLY B N 1
ATOM 1382 C CA . GLY B 1 15 ? -8.688 -11.031 -10.25 1 98.38 15 GLY B CA 1
ATOM 1383 C C . GLY B 1 15 ? -9.5 -12.242 -10.648 1 98.38 15 GLY B C 1
ATOM 1384 O O . GLY B 1 15 ? -9.922 -13.023 -9.797 1 98.38 15 GLY B O 1
ATOM 1385 N N . GLU B 1 16 ? -9.664 -12.406 -11.914 1 97.94 16 GLU B N 1
ATOM 1386 C CA . GLU B 1 16 ? -10.469 -13.5 -12.445 1 97.94 16 GLU B CA 1
ATOM 1387 C C . GLU B 1 16 ? -9.852 -14.852 -12.102 1 97.94 16 GLU B C 1
ATOM 1389 O O . GLU B 1 16 ? -10.555 -15.773 -11.672 1 97.94 16 GLU B O 1
ATOM 1394 N N . ILE B 1 17 ? -8.594 -14.977 -12.305 1 98.19 17 ILE B N 1
ATOM 1395 C CA . ILE B 1 17 ? -7.977 -16.281 -12.117 1 98.19 17 ILE B CA 1
ATOM 1396 C C . ILE B 1 17 ? -7.918 -16.625 -10.633 1 98.19 17 ILE B C 1
ATOM 1398 O O . ILE B 1 17 ? -8.039 -17.781 -10.242 1 98.19 17 ILE B O 1
ATOM 1402 N N . LEU B 1 18 ? -7.656 -15.648 -9.734 1 98.56 18 LEU B N 1
ATOM 1403 C CA . LEU B 1 18 ? -7.637 -15.898 -8.297 1 98.56 18 LEU B CA 1
ATOM 1404 C C . LEU B 1 18 ? -9.016 -16.328 -7.797 1 98.56 18 LEU B C 1
ATOM 1406 O O . LEU B 1 18 ? -9.125 -17.219 -6.965 1 98.56 18 LEU B O 1
ATOM 1410 N N . GLU B 1 19 ? -10.031 -15.664 -8.297 1 98 19 GLU B N 1
ATOM 1411 C CA . GLU B 1 19 ? -11.391 -16.031 -7.926 1 98 19 GLU B CA 1
ATOM 1412 C C . GLU B 1 19 ? -11.711 -17.469 -8.367 1 98 19 GLU B C 1
ATOM 1414 O O . GLU B 1 19 ? -12.289 -18.234 -7.605 1 98 19 GLU B O 1
ATOM 1419 N N . LYS B 1 20 ? -11.383 -17.75 -9.594 1 97.25 20 LYS B N 1
ATOM 1420 C CA . LYS B 1 20 ? -11.609 -19.094 -10.109 1 97.25 20 LYS B CA 1
ATOM 1421 C C . LYS B 1 20 ? -10.891 -20.156 -9.273 1 97.25 20 LYS B 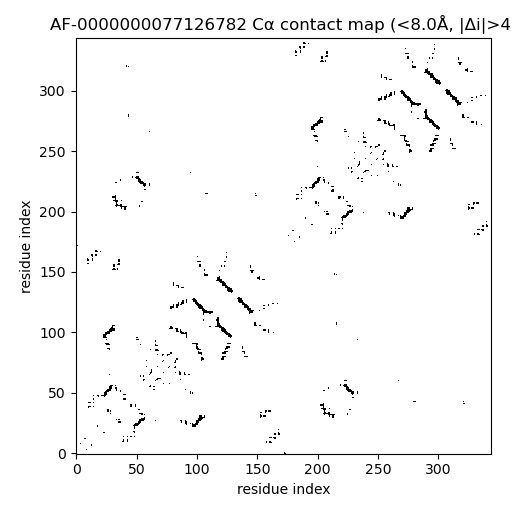C 1
ATOM 1423 O O . LYS B 1 20 ? -11.406 -21.25 -9.062 1 97.25 20 LYS B O 1
ATOM 1428 N N . ALA B 1 21 ? -9.703 -19.781 -8.797 1 97.56 21 ALA B N 1
ATOM 1429 C CA . ALA B 1 21 ? -8.891 -20.703 -8.008 1 97.56 21 ALA B CA 1
ATOM 1430 C C . ALA B 1 21 ? -9.289 -20.672 -6.535 1 97.56 21 ALA B C 1
ATOM 1432 O O . ALA B 1 21 ? -8.734 -21.406 -5.719 1 97.56 21 ALA B O 1
ATOM 1433 N N . ASP B 1 22 ? -10.227 -19.734 -6.145 1 97.44 22 ASP B N 1
ATOM 1434 C CA . ASP B 1 22 ? -10.594 -19.5 -4.754 1 97.44 22 ASP B CA 1
ATOM 1435 C C . ASP B 1 22 ? -9.352 -19.219 -3.9 1 97.44 22 ASP B C 1
ATOM 1437 O O . ASP B 1 22 ? -9.156 -19.859 -2.859 1 97.44 22 ASP B O 1
ATOM 1441 N N . ALA B 1 23 ? -8.484 -18.391 -4.426 1 98.38 23 ALA B N 1
ATOM 1442 C CA . ALA B 1 23 ? -7.207 -18.094 -3.793 1 98.38 23 ALA B CA 1
ATOM 1443 C C . ALA B 1 23 ? -7.113 -16.625 -3.408 1 98.38 23 ALA B C 1
ATOM 1445 O O . ALA B 1 23 ? -7.699 -15.758 -4.07 1 98.38 23 ALA B O 1
ATOM 1446 N N . THR B 1 24 ? -6.34 -16.344 -2.371 1 98.62 24 THR B N 1
ATOM 1447 C CA . THR B 1 24 ? -6.152 -14.977 -1.881 1 98.62 24 THR B CA 1
ATOM 1448 C C . THR B 1 24 ? -4.699 -14.539 -2.057 1 98.62 24 THR B C 1
ATOM 1450 O O . THR B 1 24 ? -3.807 -15.367 -2.213 1 98.62 24 THR B O 1
ATOM 1453 N N . VAL B 1 25 ? -4.559 -13.188 -2.094 1 98.88 25 VAL B N 1
ATOM 1454 C CA . VAL B 1 25 ? -3.225 -12.656 -2.354 1 98.88 25 VAL B CA 1
ATOM 1455 C C . VAL B 1 25 ? -2.961 -11.453 -1.447 1 98.88 25 VAL B C 1
ATOM 1457 O O . VAL B 1 25 ? -3.891 -10.734 -1.076 1 98.88 25 VAL B O 1
ATOM 1460 N N . ALA B 1 26 ? -1.714 -11.312 -1.049 1 98.94 26 ALA B N 1
ATOM 1461 C CA . ALA B 1 26 ? -1.176 -10.109 -0.431 1 98.94 26 ALA B CA 1
ATOM 1462 C C . ALA B 1 26 ? 0.098 -9.648 -1.136 1 98.94 26 ALA B C 1
ATOM 1464 O O . ALA B 1 26 ? 0.786 -10.453 -1.771 1 98.94 26 ALA B O 1
ATOM 1465 N N . VAL B 1 27 ? 0.367 -8.359 -1.056 1 98.94 27 VAL B N 1
ATOM 1466 C CA . VAL B 1 27 ? 1.46 -7.789 -1.835 1 98.94 27 VAL B CA 1
ATOM 1467 C C . VAL B 1 27 ? 2.414 -7.035 -0.913 1 98.94 27 VAL B C 1
ATOM 1469 O O . VAL B 1 27 ? 1.976 -6.324 -0.004 1 98.94 27 VAL B O 1
ATOM 1472 N N . ALA B 1 28 ? 3.678 -7.238 -1.102 1 98.94 28 ALA B N 1
ATOM 1473 C CA . ALA B 1 28 ? 4.738 -6.441 -0.487 1 98.94 28 ALA B CA 1
ATOM 1474 C C . ALA B 1 28 ? 5.418 -5.547 -1.518 1 98.94 28 ALA B C 1
ATOM 1476 O O . ALA B 1 28 ? 5.984 -6.039 -2.498 1 98.94 28 ALA B O 1
ATOM 1477 N N . GLU B 1 29 ? 5.344 -4.258 -1.299 1 98.88 29 GLU B N 1
ATOM 1478 C CA . GLU B 1 29 ? 5.883 -3.326 -2.283 1 98.88 29 GLU B CA 1
ATOM 1479 C C . GLU B 1 29 ? 7 -2.475 -1.683 1 98.88 29 GLU B C 1
ATOM 1481 O O . GLU B 1 29 ? 6.977 -2.168 -0.488 1 98.88 29 GLU B O 1
ATOM 1486 N N . SER B 1 30 ? 7.949 -2.146 -2.471 1 98.5 30 SER B N 1
ATOM 1487 C CA . SER B 1 30 ? 8.945 -1.132 -2.152 1 98.5 30 SER B CA 1
ATOM 1488 C C . SER B 1 30 ? 9.031 -0.073 -3.246 1 98.5 30 SER B C 1
ATOM 1490 O O . SER B 1 30 ? 8.242 0.876 -3.258 1 98.5 30 SER B O 1
ATOM 1492 N N . CYS B 1 31 ? 9.555 -0.405 -4.414 1 97.94 31 CYS B N 1
ATOM 1493 C CA . CYS B 1 31 ? 9.789 0.557 -5.484 1 97.94 31 CYS B CA 1
ATOM 1494 C C . CYS B 1 31 ? 8.484 0.917 -6.188 1 97.94 31 CYS B C 1
ATOM 1496 O O . CYS B 1 31 ? 8.359 2.004 -6.754 1 97.94 31 CYS B O 1
ATOM 1498 N N . THR B 1 32 ? 7.5 0.027 -6.156 1 98.62 32 THR B N 1
ATOM 1499 C CA . THR B 1 32 ? 6.234 0.284 -6.832 1 98.62 32 THR B CA 1
ATOM 1500 C C . THR B 1 32 ? 5.328 1.163 -5.973 1 98.62 32 THR B C 1
ATOM 1502 O O . THR B 1 32 ? 4.344 1.717 -6.465 1 98.62 32 THR B O 1
ATOM 1505 N N . GLY B 1 33 ? 5.59 1.271 -4.676 1 98.62 33 GLY B N 1
ATOM 1506 C CA . GLY B 1 33 ? 5.047 2.303 -3.807 1 98.62 33 GLY B CA 1
ATOM 1507 C C . GLY B 1 33 ? 3.557 2.164 -3.57 1 98.62 33 GLY B C 1
ATOM 1508 O O . GLY B 1 33 ? 2.877 3.148 -3.271 1 98.62 33 GLY B O 1
ATOM 1509 N N . GLY B 1 34 ? 2.984 1.008 -3.795 1 98.81 34 GLY B N 1
ATOM 1510 C CA . GLY B 1 34 ? 1.562 0.802 -3.574 1 98.81 34 GLY B CA 1
ATOM 1511 C C . GLY B 1 34 ? 0.778 0.634 -4.863 1 98.81 34 GLY B C 1
ATOM 1512 O O . GLY B 1 34 ? -0.417 0.333 -4.832 1 98.81 34 GLY B O 1
ATOM 1513 N N . LEU B 1 35 ? 1.479 0.716 -5.996 1 98.81 35 LEU B N 1
ATOM 1514 C CA . LEU B 1 35 ? 0.819 0.707 -7.297 1 98.81 35 LEU B CA 1
ATOM 1515 C C . LEU B 1 35 ? 0.153 -0.64 -7.559 1 98.81 35 LEU B C 1
ATOM 1517 O O . LEU B 1 35 ? -0.912 -0.701 -8.18 1 98.81 35 LEU B O 1
ATOM 1521 N N . ILE B 1 36 ? 0.749 -1.733 -7.117 1 98.88 36 ILE B N 1
ATOM 1522 C CA . ILE B 1 36 ? 0.165 -3.051 -7.344 1 98.88 36 ILE B CA 1
ATOM 1523 C C . ILE B 1 36 ? -1.166 -3.16 -6.602 1 98.88 36 ILE B C 1
ATOM 1525 O O . ILE B 1 36 ? -2.18 -3.549 -7.188 1 98.88 36 ILE B O 1
ATOM 1529 N N . GLY B 1 37 ? -1.163 -2.793 -5.277 1 98.75 37 GLY B N 1
ATOM 1530 C CA . GLY B 1 37 ? -2.418 -2.766 -4.543 1 98.75 37 GLY B CA 1
ATOM 1531 C C . GLY B 1 37 ? -3.467 -1.879 -5.188 1 98.75 37 GLY B C 1
ATOM 1532 O O . GLY B 1 37 ? -4.641 -2.25 -5.262 1 98.75 37 GLY B O 1
ATOM 1533 N N . SER B 1 38 ? -3.01 -0.709 -5.672 1 98.75 38 SER B N 1
ATOM 1534 C CA . SER B 1 38 ? -3.92 0.227 -6.32 1 98.75 38 SER B CA 1
ATOM 1535 C C . SER B 1 38 ? -4.543 -0.386 -7.57 1 98.75 38 SER B C 1
ATOM 1537 O O . SER B 1 38 ? -5.75 -0.272 -7.789 1 98.75 38 SER B O 1
ATOM 1539 N N . LEU B 1 39 ? -3.734 -1.047 -8.406 1 98.5 39 LEU B N 1
ATOM 1540 C CA . LEU B 1 39 ? -4.211 -1.679 -9.625 1 98.5 39 LEU B CA 1
ATOM 1541 C C . LEU B 1 39 ? -5.199 -2.799 -9.312 1 98.5 39 LEU B C 1
ATOM 1543 O O . LEU B 1 39 ? -6.25 -2.9 -9.945 1 98.5 39 LEU B O 1
ATOM 1547 N N . LEU B 1 40 ? -4.875 -3.602 -8.336 1 98.62 40 LEU B N 1
ATOM 1548 C CA . LEU B 1 40 ? -5.758 -4.703 -7.969 1 98.62 40 LEU B CA 1
ATOM 1549 C C . LEU B 1 40 ? -7.117 -4.176 -7.52 1 98.62 40 LEU B C 1
ATOM 1551 O O . LEU B 1 40 ? -8.156 -4.742 -7.875 1 98.62 40 LEU B O 1
ATOM 1555 N N . THR B 1 41 ? -7.141 -3.057 -6.789 1 98.44 41 THR B N 1
ATOM 1556 C CA . THR B 1 41 ? -8.375 -2.559 -6.195 1 98.44 41 THR B CA 1
ATOM 1557 C C . THR B 1 41 ? -9.117 -1.648 -7.172 1 98.44 41 THR B C 1
ATOM 1559 O O . THR B 1 41 ? -10.234 -1.206 -6.891 1 98.44 41 THR B O 1
ATOM 1562 N N . ASP B 1 42 ? -8.469 -1.335 -8.289 1 97.88 42 ASP B N 1
ATOM 1563 C CA . ASP B 1 42 ? -9.188 -0.653 -9.367 1 97.88 42 ASP B CA 1
ATOM 1564 C C . ASP B 1 42 ? -10.297 -1.537 -9.938 1 97.88 42 ASP B C 1
ATOM 1566 O O . ASP B 1 42 ? -11.203 -1.046 -10.609 1 97.88 42 ASP B O 1
ATOM 1570 N N . ILE B 1 43 ? -10.164 -2.822 -9.758 1 97.38 43 ILE B N 1
ATOM 1571 C CA . ILE B 1 43 ? -11.133 -3.787 -10.273 1 97.38 43 ILE B CA 1
ATOM 1572 C C . ILE B 1 43 ? -12.203 -4.055 -9.219 1 97.38 43 ILE B C 1
ATOM 1574 O O . ILE B 1 43 ? -11.898 -4.566 -8.133 1 97.38 43 ILE B O 1
ATOM 1578 N N . PRO B 1 44 ? -13.469 -3.686 -9.508 1 96.31 44 PRO B N 1
ATOM 1579 C CA . PRO B 1 44 ? -14.523 -4 -8.547 1 96.31 44 PRO B CA 1
ATOM 1580 C C . PRO B 1 44 ? -14.539 -5.477 -8.156 1 96.31 44 PRO B C 1
ATOM 1582 O O . PRO B 1 44 ? -14.336 -6.348 -9 1 96.31 44 PRO B O 1
ATOM 1585 N N . GLY B 1 45 ? -14.758 -5.762 -6.828 1 95.88 45 GLY B N 1
ATOM 1586 C CA . GLY B 1 45 ? -14.805 -7.137 -6.359 1 95.88 45 GLY B CA 1
ATOM 1587 C C . GLY B 1 45 ? -13.477 -7.641 -5.832 1 95.88 45 GLY B C 1
ATOM 1588 O O . GLY B 1 45 ? -13.367 -8.789 -5.41 1 95.88 45 GLY B O 1
ATOM 1589 N N . ALA B 1 46 ? -12.477 -6.793 -5.762 1 97.56 46 ALA B N 1
ATOM 1590 C CA . ALA B 1 46 ? -11.133 -7.168 -5.328 1 97.56 46 ALA B CA 1
ATOM 1591 C C . ALA B 1 46 ? -11.156 -7.77 -3.928 1 97.56 46 ALA B C 1
ATOM 1593 O O . ALA B 1 46 ? -10.281 -8.562 -3.57 1 97.56 46 ALA B O 1
ATOM 1594 N N . SER B 1 47 ? -12.141 -7.465 -3.09 1 96.25 47 SER B N 1
ATOM 1595 C CA . SER B 1 47 ? -12.219 -7.938 -1.712 1 96.25 47 SER B CA 1
ATOM 1596 C C . SER B 1 47 ? -12.352 -9.461 -1.655 1 96.25 47 SER B C 1
ATOM 1598 O O . SER B 1 47 ? -12.141 -10.062 -0.604 1 96.25 47 SER B O 1
ATOM 1600 N N . ALA B 1 48 ? -12.703 -10.062 -2.756 1 97 48 ALA B N 1
ATOM 1601 C CA . ALA B 1 48 ? -12.875 -11.508 -2.812 1 97 48 ALA B CA 1
ATOM 1602 C C . ALA B 1 48 ? -11.531 -12.227 -2.773 1 97 48 ALA B C 1
ATOM 1604 O O . ALA B 1 48 ? -11.445 -13.391 -2.375 1 97 48 ALA B O 1
ATOM 1605 N N . TYR B 1 49 ? -10.477 -11.469 -3.18 1 98.31 49 TYR B N 1
ATOM 1606 C CA . TYR B 1 49 ? -9.227 -12.203 -3.314 1 98.31 49 TYR B CA 1
ATOM 1607 C C . TYR B 1 49 ? -8.055 -11.398 -2.754 1 98.31 49 TYR B C 1
ATOM 1609 O O . TYR B 1 49 ? -6.984 -11.953 -2.5 1 98.31 49 TYR B O 1
ATOM 1617 N N . PHE B 1 50 ? -8.164 -10.141 -2.57 1 98.69 50 PHE B N 1
ATOM 1618 C CA . PHE B 1 50 ? -7.074 -9.266 -2.145 1 98.69 50 PHE B CA 1
ATOM 1619 C C . PHE B 1 50 ? -7.188 -8.945 -0.66 1 98.69 50 PHE B C 1
ATOM 1621 O O . PHE B 1 50 ? -8.211 -8.422 -0.209 1 98.69 50 PHE B O 1
ATOM 1628 N N . ASP B 1 51 ? -6.137 -9.195 0.111 1 98.5 51 ASP B N 1
ATOM 1629 C CA . ASP B 1 51 ? -6.188 -9 1.557 1 98.5 51 ASP B CA 1
ATOM 1630 C C . ASP B 1 51 ? -5.543 -7.676 1.953 1 98.5 51 ASP B C 1
ATOM 1632 O O . ASP B 1 51 ? -6.199 -6.805 2.527 1 98.5 51 ASP B O 1
ATOM 1636 N N . ARG B 1 52 ? -4.246 -7.527 1.542 1 98.75 52 ARG B N 1
ATOM 1637 C CA . ARG B 1 52 ? -3.531 -6.324 1.955 1 98.75 52 ARG B CA 1
ATOM 1638 C C . ARG B 1 52 ? -2.318 -6.074 1.063 1 98.75 52 ARG B C 1
ATOM 1640 O O . ARG B 1 52 ? -1.877 -6.969 0.342 1 98.75 52 ARG B O 1
ATOM 1647 N N . SER B 1 53 ? -1.882 -4.914 1.034 1 98.69 53 SER B N 1
ATOM 1648 C CA . SER B 1 53 ? -0.584 -4.516 0.5 1 98.69 53 SER B CA 1
ATOM 1649 C C . SER B 1 53 ? 0.226 -3.742 1.537 1 98.69 53 SER B C 1
ATOM 1651 O O . SER B 1 53 ? -0.32 -2.91 2.266 1 98.69 53 SER B O 1
ATOM 1653 N N . VAL B 1 54 ? 1.446 -4.078 1.645 1 98.81 54 VAL B N 1
ATOM 1654 C CA . VAL B 1 54 ? 2.342 -3.361 2.547 1 98.81 54 VAL B CA 1
ATOM 1655 C C . VAL B 1 54 ? 3.502 -2.764 1.756 1 98.81 54 VAL B C 1
ATOM 1657 O O . VAL B 1 54 ? 4.312 -3.494 1.183 1 98.81 54 VAL B O 1
ATOM 1660 N N . VAL B 1 55 ? 3.5 -1.452 1.727 1 98.81 55 VAL B N 1
ATOM 1661 C CA . VAL B 1 55 ? 4.637 -0.747 1.144 1 98.81 55 VAL B CA 1
ATOM 1662 C C . VAL B 1 55 ? 5.719 -0.545 2.201 1 98.81 55 VAL B C 1
ATOM 1664 O O . VAL B 1 55 ? 5.516 0.188 3.172 1 98.81 55 VAL B O 1
ATOM 1667 N N . THR B 1 56 ? 6.816 -1.181 2.031 1 98.44 56 THR B N 1
ATOM 1668 C CA . THR B 1 56 ? 7.926 -1.077 2.977 1 98.44 56 THR B CA 1
ATOM 1669 C C . THR B 1 56 ? 9.078 -0.278 2.375 1 98.44 56 THR B C 1
ATOM 1671 O O . THR B 1 56 ? 10.055 -0.855 1.89 1 98.44 56 THR B O 1
ATOM 1674 N N . TYR B 1 57 ? 9.016 0.997 2.562 1 96 57 TYR B N 1
ATOM 1675 C CA . TYR B 1 57 ? 9.93 1.899 1.877 1 96 57 TYR B CA 1
ATOM 1676 C C . TYR B 1 57 ? 11.172 2.164 2.721 1 96 57 TYR B C 1
ATOM 1678 O O . TYR B 1 57 ? 12.117 2.811 2.264 1 96 57 TYR B O 1
ATOM 1686 N N . SER B 1 58 ? 11.227 1.665 3.908 1 94.25 58 SER B N 1
ATOM 1687 C CA . SER B 1 58 ? 12.398 1.729 4.781 1 94.25 58 SER B CA 1
ATOM 1688 C C . SER B 1 58 ? 12.867 0.333 5.176 1 94.25 58 SER B C 1
ATOM 1690 O O . SER B 1 58 ? 12.109 -0.634 5.082 1 94.25 58 SER B O 1
ATOM 1692 N N . TYR B 1 59 ? 14.125 0.24 5.625 1 94.44 59 TYR B N 1
ATOM 1693 C CA . TYR B 1 59 ? 14.633 -1.029 6.137 1 94.44 59 TYR B CA 1
ATOM 1694 C C . TYR B 1 59 ? 13.828 -1.491 7.344 1 94.44 59 TYR B C 1
ATOM 1696 O O . TYR B 1 59 ? 13.469 -2.666 7.445 1 94.44 59 TYR B O 1
ATOM 1704 N N . ASP B 1 60 ? 13.555 -0.57 8.156 1 94.69 60 ASP B N 1
ATOM 1705 C CA . ASP B 1 60 ? 12.797 -0.884 9.367 1 94.69 60 ASP B CA 1
ATOM 1706 C C . ASP B 1 60 ? 11.422 -1.441 9.023 1 94.69 60 ASP B C 1
ATOM 1708 O O . ASP B 1 60 ? 10.953 -2.389 9.656 1 94.69 60 ASP B O 1
ATOM 1712 N N . ALA B 1 61 ? 10.773 -0.859 8.07 1 96.56 61 ALA B N 1
ATOM 1713 C CA . ALA B 1 61 ? 9.461 -1.347 7.656 1 96.56 61 ALA B CA 1
ATOM 1714 C C . ALA B 1 61 ? 9.547 -2.781 7.141 1 96.56 61 ALA B C 1
ATOM 1716 O O . ALA B 1 61 ? 8.664 -3.6 7.418 1 96.56 61 ALA B O 1
ATOM 1717 N N . LYS B 1 62 ? 10.633 -3.094 6.344 1 97.94 62 LYS B N 1
ATOM 1718 C CA . LYS B 1 62 ? 10.797 -4.449 5.828 1 97.94 62 LYS B CA 1
ATOM 1719 C C . LYS B 1 62 ? 10.984 -5.453 6.961 1 97.94 62 LYS B C 1
ATOM 1721 O O . LYS B 1 62 ? 10.453 -6.562 6.906 1 97.94 62 LYS B O 1
ATOM 1726 N N . LEU B 1 63 ? 11.711 -5.008 7.969 1 97 63 LEU B N 1
ATOM 1727 C CA . LEU B 1 63 ? 11.984 -5.859 9.117 1 97 63 LEU B CA 1
ATOM 1728 C C . LEU B 1 63 ? 10.719 -6.094 9.938 1 97 63 LEU B C 1
ATOM 1730 O O . LEU B 1 63 ? 10.344 -7.238 10.195 1 97 63 LEU B O 1
ATOM 1734 N N . THR B 1 64 ? 10.008 -5.066 10.266 1 95.56 64 THR B N 1
ATOM 1735 C CA . THR B 1 64 ? 8.953 -5.133 11.266 1 95.56 64 THR B CA 1
ATOM 1736 C C . THR B 1 64 ? 7.629 -5.547 10.625 1 95.56 64 THR B C 1
ATOM 1738 O O . THR B 1 64 ? 6.824 -6.238 11.25 1 95.56 64 THR B O 1
ATOM 1741 N N . ALA B 1 65 ? 7.418 -5.203 9.422 1 96.38 65 ALA B N 1
ATOM 1742 C CA . ALA B 1 65 ? 6.113 -5.461 8.82 1 96.38 65 ALA B CA 1
ATOM 1743 C C . ALA B 1 65 ? 6.117 -6.781 8.047 1 96.38 65 ALA B C 1
ATOM 1745 O O . ALA B 1 65 ? 5.078 -7.43 7.914 1 96.38 65 ALA B O 1
ATOM 1746 N N . LEU B 1 66 ? 7.316 -7.18 7.574 1 97.75 66 LEU B N 1
ATOM 1747 C CA . LEU B 1 66 ? 7.32 -8.32 6.664 1 97.75 66 LEU B CA 1
ATOM 1748 C C . LEU B 1 66 ? 8.211 -9.438 7.195 1 97.75 66 LEU B C 1
ATOM 1750 O O . LEU B 1 66 ? 8.211 -10.547 6.66 1 97.75 66 LEU B O 1
ATOM 1754 N N . GLY B 1 67 ? 9.023 -9.125 8.195 1 97.75 67 GLY B N 1
ATOM 1755 C CA . GLY B 1 67 ? 9.922 -10.133 8.742 1 97.75 67 GLY B CA 1
ATOM 1756 C C . GLY B 1 67 ? 11.148 -10.375 7.883 1 97.75 67 GLY B C 1
ATOM 1757 O O . GLY B 1 67 ? 11.727 -11.461 7.91 1 97.75 67 GLY B O 1
ATOM 1758 N N . VAL B 1 68 ? 11.461 -9.477 7.066 1 98.44 68 VAL B N 1
ATOM 1759 C CA . VAL B 1 68 ? 12.711 -9.586 6.32 1 98.44 68 VAL B CA 1
ATOM 1760 C C . VAL B 1 68 ? 13.891 -9.617 7.293 1 98.44 68 VAL B C 1
ATOM 1762 O O . VAL B 1 68 ? 13.953 -8.828 8.234 1 98.44 68 VAL B O 1
ATOM 1765 N N . SER B 1 69 ? 14.789 -10.492 7.078 1 98.12 69 SER B N 1
ATOM 1766 C CA . SER B 1 69 ? 15.867 -10.68 8.047 1 98.12 69 SER B CA 1
ATOM 1767 C C . SER B 1 69 ? 16.891 -9.547 7.961 1 98.12 69 SER B C 1
ATOM 1769 O O . SER B 1 69 ? 17.141 -9.016 6.879 1 98.12 69 SER B O 1
ATOM 1771 N N . ARG B 1 70 ? 17.438 -9.281 9.094 1 97.38 70 ARG B N 1
ATOM 1772 C CA . ARG B 1 70 ? 18.516 -8.297 9.148 1 97.38 70 ARG B CA 1
ATOM 1773 C C . ARG B 1 70 ? 19.703 -8.734 8.289 1 97.38 70 ARG B C 1
ATOM 1775 O O . ARG B 1 70 ? 20.344 -7.898 7.648 1 97.38 70 ARG B O 1
ATOM 1782 N N . GLU B 1 71 ? 19.969 -10.039 8.359 1 97.69 71 GLU B N 1
ATOM 1783 C CA . GLU B 1 71 ? 21.062 -10.602 7.594 1 97.69 71 GLU B CA 1
ATOM 1784 C C . GLU B 1 71 ? 20.891 -10.367 6.098 1 97.69 71 GLU B C 1
ATOM 1786 O O . GLU B 1 71 ? 21.828 -9.969 5.406 1 97.69 71 GLU B O 1
ATOM 1791 N N . ALA B 1 72 ? 19.672 -10.555 5.574 1 97.56 72 ALA B N 1
ATOM 1792 C CA . ALA B 1 72 ? 19.391 -10.344 4.152 1 97.56 72 ALA B CA 1
ATOM 1793 C C . ALA B 1 72 ? 19.609 -8.891 3.758 1 97.56 72 ALA B C 1
ATOM 1795 O O . ALA B 1 72 ? 20.203 -8.609 2.713 1 97.56 72 ALA B O 1
ATOM 1796 N N . LEU B 1 73 ? 19.125 -8.016 4.598 1 97.44 73 LEU B N 1
ATOM 1797 C CA . LEU B 1 73 ? 19.266 -6.594 4.312 1 97.44 73 LEU B CA 1
ATOM 1798 C C . LEU B 1 73 ? 20.719 -6.156 4.395 1 97.44 73 LEU B C 1
ATOM 1800 O O . LEU B 1 73 ? 21.188 -5.395 3.545 1 97.44 73 LEU B O 1
ATOM 1804 N N . ASP B 1 74 ? 21.406 -6.641 5.398 1 96.94 74 ASP B N 1
ATOM 1805 C CA . ASP B 1 74 ? 22.797 -6.262 5.617 1 96.94 74 ASP B CA 1
ATOM 1806 C C . ASP B 1 74 ? 23.703 -6.805 4.508 1 96.94 74 ASP B C 1
ATOM 1808 O O . ASP B 1 74 ? 24.562 -6.094 3.998 1 96.94 74 ASP B O 1
ATOM 1812 N N . ASP B 1 75 ? 23.469 -8.047 4.109 1 97.31 75 ASP B N 1
ATOM 1813 C CA . ASP B 1 75 ? 24.344 -8.75 3.182 1 97.31 75 ASP B CA 1
ATOM 1814 C C . ASP B 1 75 ? 24.062 -8.344 1.737 1 97.31 75 ASP B C 1
ATOM 1816 O O . ASP B 1 75 ? 24.969 -8.305 0.907 1 97.31 75 ASP B O 1
ATOM 1820 N N . HIS B 1 76 ? 22.797 -8.047 1.412 1 96.38 76 HIS B N 1
ATOM 1821 C CA . HIS B 1 76 ? 22.453 -7.977 -0.002 1 96.38 76 HIS B CA 1
ATOM 1822 C C . HIS B 1 76 ? 21.812 -6.637 -0.346 1 96.38 76 HIS B C 1
ATOM 1824 O O . HIS B 1 76 ? 21.641 -6.309 -1.522 1 96.38 76 HIS B O 1
ATOM 1830 N N . GLY B 1 77 ? 21.469 -5.855 0.699 1 95.62 77 GLY B N 1
ATOM 1831 C CA . GLY B 1 77 ? 20.766 -4.609 0.454 1 95.62 77 GLY B CA 1
ATOM 1832 C C . GLY B 1 77 ? 19.297 -4.809 0.148 1 95.62 77 GLY B C 1
ATOM 1833 O O . GLY B 1 77 ? 18.844 -5.941 -0.04 1 95.62 77 GLY B O 1
ATOM 1834 N N . ALA B 1 78 ? 18.578 -3.744 0.035 1 95.81 78 ALA B N 1
ATOM 1835 C CA . ALA B 1 78 ? 17.125 -3.773 -0.109 1 95.81 78 ALA B CA 1
ATOM 1836 C C . ALA B 1 78 ? 16.719 -4.285 -1.489 1 95.81 78 ALA B C 1
ATOM 1838 O O . ALA B 1 78 ? 15.648 -4.871 -1.651 1 95.81 78 ALA B O 1
ATOM 1839 N N . VAL B 1 79 ? 17.531 -4.004 -2.512 1 97.75 79 VAL B N 1
ATOM 1840 C CA . VAL B 1 79 ? 17.25 -4.418 -3.883 1 97.75 79 VAL B CA 1
ATOM 1841 C C . VAL B 1 79 ? 18.062 -5.664 -4.223 1 97.75 79 VAL B C 1
ATOM 1843 O O . VAL B 1 79 ? 19.156 -5.57 -4.785 1 97.75 79 VAL B O 1
ATOM 1846 N N . SER B 1 80 ? 17.406 -6.812 -3.914 1 98.19 80 SER B N 1
ATOM 1847 C CA . SER B 1 80 ? 18.109 -8.078 -4.109 1 98.19 80 SER B CA 1
ATOM 1848 C C . SER B 1 80 ? 17.125 -9.242 -4.203 1 98.19 80 SER B C 1
ATOM 1850 O O . SER B 1 80 ? 15.961 -9.117 -3.814 1 98.19 80 SER B O 1
ATOM 1852 N N . LYS B 1 81 ? 17.688 -10.328 -4.723 1 98.56 81 LYS B N 1
ATOM 1853 C CA . LYS B 1 81 ? 16.906 -11.562 -4.84 1 98.56 81 LYS B CA 1
ATOM 1854 C C . LYS B 1 81 ? 16.438 -12.055 -3.471 1 98.56 81 LYS B C 1
ATOM 1856 O O . LYS B 1 81 ? 15.281 -12.422 -3.305 1 98.56 81 LYS B O 1
ATOM 1861 N N . SER B 1 82 ? 17.344 -12.047 -2.5 1 98.56 82 SER B N 1
ATOM 1862 C CA . SER B 1 8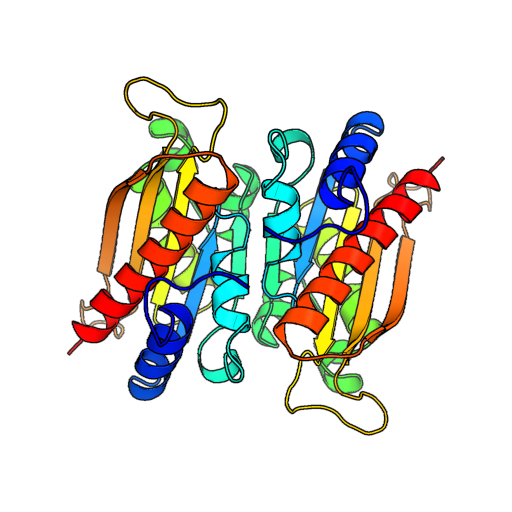2 ? 17.047 -12.539 -1.159 1 98.56 82 SER B CA 1
ATOM 1863 C C . SER B 1 82 ? 15.945 -11.719 -0.498 1 98.56 82 SER B C 1
ATOM 1865 O O . SER B 1 82 ? 15.016 -12.273 0.09 1 98.56 82 SER B O 1
ATOM 1867 N N . VAL B 1 83 ? 16 -10.445 -0.617 1 98.69 83 VAL B N 1
ATOM 1868 C CA . VAL B 1 83 ? 15.031 -9.562 0.027 1 98.69 83 VAL B CA 1
ATOM 1869 C C . VAL B 1 83 ? 13.672 -9.695 -0.653 1 98.69 83 VAL B C 1
ATOM 1871 O O . VAL B 1 83 ? 12.641 -9.797 0.018 1 98.69 83 VAL B O 1
ATOM 1874 N N . ALA B 1 84 ? 13.648 -9.781 -1.941 1 98.88 84 ALA B N 1
ATOM 1875 C CA . ALA B 1 84 ? 12.391 -9.984 -2.654 1 98.88 84 ALA B CA 1
ATOM 1876 C C . ALA B 1 84 ? 11.727 -11.289 -2.229 1 98.88 84 ALA B C 1
ATOM 1878 O O . ALA B 1 84 ? 10.508 -11.344 -2.053 1 98.88 84 ALA B O 1
ATOM 1879 N N . SER B 1 85 ? 12.547 -12.305 -2.135 1 98.88 85 SER B N 1
ATOM 1880 C CA . SER B 1 85 ? 12.055 -13.609 -1.715 1 98.88 85 SER B CA 1
ATOM 1881 C C . SER B 1 85 ? 11.445 -13.555 -0.32 1 98.88 85 SER B C 1
ATOM 1883 O O . SER B 1 85 ? 10.336 -14.047 -0.101 1 98.88 85 SER B O 1
ATOM 1885 N N . GLU B 1 86 ? 12.148 -12.945 0.605 1 98.88 86 GLU B N 1
ATOM 1886 C CA . GLU B 1 86 ? 11.672 -12.836 1.982 1 98.88 86 GLU B CA 1
ATOM 1887 C C . GLU B 1 86 ? 10.453 -11.922 2.08 1 98.88 86 GLU B C 1
ATOM 1889 O O . GLU B 1 86 ? 9.555 -12.164 2.891 1 98.88 86 GLU B O 1
ATOM 1894 N N . MET B 1 87 ? 10.422 -10.891 1.266 1 98.94 87 MET B N 1
ATOM 1895 C CA . MET B 1 87 ? 9.266 -10.008 1.244 1 98.94 87 MET B CA 1
ATOM 1896 C C . MET B 1 87 ? 8.016 -10.758 0.797 1 98.94 87 MET B C 1
ATOM 1898 O O . MET B 1 87 ? 6.949 -10.617 1.406 1 98.94 87 MET B O 1
ATOM 1902 N N . ALA B 1 88 ? 8.148 -11.539 -0.272 1 98.94 88 ALA B N 1
ATOM 1903 C CA . ALA B 1 88 ? 7.008 -12.289 -0.794 1 98.94 88 ALA B CA 1
ATOM 1904 C C . ALA B 1 88 ? 6.488 -13.281 0.238 1 98.94 88 ALA B C 1
ATOM 1906 O O . ALA B 1 88 ? 5.281 -13.344 0.494 1 98.94 88 ALA B O 1
ATOM 1907 N N . ALA B 1 89 ? 7.379 -14.008 0.824 1 98.81 89 ALA B N 1
ATOM 1908 C CA . ALA B 1 89 ? 6.996 -14.977 1.854 1 98.81 89 ALA B CA 1
ATOM 1909 C C . ALA B 1 89 ? 6.43 -14.266 3.082 1 98.81 89 ALA B C 1
ATOM 1911 O O . ALA B 1 89 ? 5.453 -14.727 3.674 1 98.81 89 ALA B O 1
ATOM 1912 N N . GLY B 1 90 ? 7.094 -13.18 3.502 1 98.62 90 GLY B N 1
ATOM 1913 C CA . GLY B 1 90 ? 6.672 -12.438 4.676 1 98.62 90 GLY B CA 1
ATOM 1914 C C . GLY B 1 90 ? 5.246 -11.922 4.578 1 98.62 90 GLY B C 1
ATOM 1915 O O . GLY B 1 90 ? 4.461 -12.07 5.52 1 98.62 90 GLY B O 1
ATOM 1916 N N . VAL B 1 91 ? 4.926 -11.344 3.434 1 98.75 91 VAL B N 1
ATOM 1917 C CA . VAL B 1 91 ? 3.584 -10.781 3.307 1 98.75 91 VAL B CA 1
ATOM 1918 C C . VAL B 1 91 ? 2.557 -11.906 3.223 1 98.75 91 VAL B C 1
ATOM 1920 O O . VAL B 1 91 ? 1.442 -11.781 3.736 1 98.75 91 VAL B O 1
ATOM 1923 N N . ARG B 1 92 ? 2.861 -12.984 2.514 1 98.62 92 ARG B N 1
ATOM 1924 C CA . ARG B 1 92 ? 1.994 -14.156 2.467 1 98.62 92 ARG B CA 1
ATOM 1925 C C . ARG B 1 92 ? 1.7 -14.68 3.869 1 98.62 92 ARG B C 1
ATOM 1927 O O . ARG B 1 92 ? 0.543 -14.922 4.215 1 98.62 92 ARG B O 1
ATOM 1934 N N . ASP B 1 93 ? 2.73 -14.805 4.703 1 98.12 93 ASP B N 1
ATOM 1935 C CA . ASP B 1 93 ? 2.619 -15.414 6.023 1 98.12 93 ASP B CA 1
ATOM 1936 C C . ASP B 1 93 ? 1.895 -14.484 6.996 1 98.12 93 ASP B C 1
ATOM 1938 O O . ASP B 1 93 ? 1.053 -14.938 7.777 1 98.12 93 ASP B O 1
ATOM 1942 N N . THR B 1 94 ? 2.236 -13.219 6.984 1 96.81 94 THR B N 1
ATOM 1943 C CA . THR B 1 94 ? 1.63 -12.273 7.914 1 96.81 94 THR B CA 1
ATOM 1944 C C . THR B 1 94 ? 0.151 -12.07 7.594 1 96.81 94 THR B C 1
ATOM 1946 O O . THR B 1 94 ? -0.66 -11.852 8.5 1 96.81 94 THR B O 1
ATOM 1949 N N . ALA B 1 95 ? -0.171 -12.141 6.32 1 97.88 95 ALA B N 1
ATOM 1950 C CA . ALA B 1 95 ? -1.561 -11.977 5.902 1 97.88 95 ALA B CA 1
ATOM 1951 C C . ALA B 1 95 ? -2.314 -13.297 5.949 1 97.88 95 ALA B C 1
ATOM 1953 O O . ALA B 1 95 ? -3.545 -13.32 5.879 1 97.88 95 ALA B O 1
ATOM 1954 N N . ASP B 1 96 ? -1.578 -14.414 6.066 1 97.69 96 ASP B N 1
ATOM 1955 C CA . ASP B 1 96 ? -2.146 -15.758 6.016 1 97.69 96 ASP B CA 1
ATOM 1956 C C . ASP B 1 96 ? -2.979 -15.953 4.75 1 97.69 96 ASP B C 1
ATOM 1958 O O . ASP B 1 96 ? -4.152 -16.312 4.824 1 97.69 96 ASP B O 1
ATOM 1962 N N . VAL B 1 97 ? -2.354 -15.75 3.598 1 98.38 97 VAL B N 1
ATOM 1963 C CA . VAL B 1 97 ? -3.014 -15.891 2.303 1 98.38 97 VAL B CA 1
ATOM 1964 C C . VAL B 1 97 ? -2.289 -16.938 1.458 1 98.38 97 VAL B C 1
ATOM 1966 O O . VAL B 1 97 ? -1.215 -17.406 1.835 1 98.38 97 VAL B O 1
ATOM 1969 N N . ASP B 1 98 ? -2.918 -17.266 0.33 1 98.56 98 ASP B N 1
ATOM 1970 C CA . ASP B 1 98 ? -2.367 -18.312 -0.539 1 98.56 98 ASP B CA 1
ATOM 1971 C C . ASP B 1 98 ? -1.127 -17.797 -1.275 1 98.56 98 ASP B C 1
ATOM 1973 O O . ASP B 1 98 ? -0.15 -18.531 -1.434 1 98.56 98 ASP B O 1
ATOM 1977 N N . TRP B 1 99 ? -1.17 -16.531 -1.738 1 98.88 99 TRP B N 1
ATOM 1978 C CA . TRP B 1 99 ? -0.119 -15.992 -2.598 1 98.88 99 TRP B CA 1
ATOM 1979 C C . TRP B 1 99 ? 0.454 -14.703 -2.021 1 98.88 99 TRP B C 1
ATOM 1981 O O . TRP B 1 99 ? -0.292 -13.836 -1.562 1 98.88 99 TRP B O 1
ATOM 1991 N N . GLY B 1 100 ? 1.757 -14.586 -2.002 1 98.88 100 GLY B N 1
ATOM 1992 C CA . GLY B 1 100 ? 2.465 -13.336 -1.771 1 98.88 100 GLY B CA 1
ATOM 1993 C C . GLY B 1 100 ? 3.24 -12.859 -2.984 1 98.88 100 GLY B C 1
ATOM 1994 O O . GLY B 1 100 ? 3.857 -13.656 -3.689 1 98.88 100 GLY B O 1
ATOM 1995 N N . VAL B 1 101 ? 3.172 -11.602 -3.297 1 98.94 101 VAL B N 1
ATOM 1996 C CA . VAL B 1 101 ? 3.943 -10.984 -4.371 1 98.94 101 VAL B CA 1
ATOM 1997 C C . VAL B 1 101 ? 4.754 -9.812 -3.818 1 98.94 101 VAL B C 1
ATOM 1999 O O . VAL B 1 101 ? 4.258 -9.039 -2.994 1 98.94 101 VAL B O 1
ATOM 2002 N N . ALA B 1 102 ? 6 -9.734 -4.281 1 98.94 102 ALA B N 1
ATOM 2003 C CA . ALA B 1 102 ? 6.852 -8.68 -3.732 1 98.94 102 ALA B CA 1
ATOM 2004 C C . ALA B 1 102 ? 7.648 -7.992 -4.836 1 98.94 102 ALA B C 1
ATOM 2006 O O . ALA B 1 102 ? 8.023 -8.617 -5.828 1 98.94 102 ALA B O 1
ATOM 2007 N N . THR B 1 103 ? 7.879 -6.707 -4.668 1 98.94 103 THR B N 1
ATOM 2008 C CA . THR B 1 103 ? 8.727 -5.961 -5.594 1 98.94 103 THR B CA 1
ATOM 2009 C C . THR B 1 103 ? 9.75 -5.129 -4.836 1 98.94 103 THR B C 1
ATOM 2011 O O . THR B 1 103 ? 9.43 -4.516 -3.814 1 98.94 103 THR B O 1
ATOM 2014 N N . THR B 1 104 ? 10.945 -5.16 -5.203 1 98.81 104 THR B N 1
ATOM 2015 C CA . THR B 1 104 ? 12.008 -4.234 -4.816 1 98.81 104 THR B CA 1
ATOM 2016 C C . THR B 1 104 ? 12.883 -3.879 -6.02 1 98.81 104 THR B C 1
ATOM 2018 O O . THR B 1 104 ? 13.117 -4.719 -6.891 1 98.81 104 THR B O 1
ATOM 2021 N N . GLY B 1 105 ? 13.281 -2.656 -6.137 1 98.38 105 GLY B N 1
ATOM 2022 C CA . GLY B 1 105 ? 13.992 -2.197 -7.316 1 98.38 105 GLY B CA 1
ATOM 2023 C C . GLY B 1 105 ? 14.398 -0.735 -7.242 1 98.38 105 GLY B C 1
ATOM 2024 O O . GLY B 1 105 ? 14.289 -0.112 -6.184 1 98.38 105 GLY B O 1
ATOM 2025 N N . ILE B 1 106 ? 14.953 -0.278 -8.336 1 98.19 106 ILE B N 1
ATOM 2026 C CA . ILE B 1 106 ? 15.422 1.097 -8.461 1 98.19 106 ILE B CA 1
ATOM 2027 C C . ILE B 1 106 ? 14.625 1.819 -9.547 1 98.19 106 ILE B C 1
ATOM 2029 O O . ILE B 1 106 ? 14.938 1.712 -10.734 1 98.19 106 ILE B O 1
ATOM 2033 N N . ALA B 1 107 ? 13.695 2.645 -9.117 1 97.25 107 ALA B N 1
ATOM 2034 C CA . ALA B 1 107 ? 12.828 3.334 -10.062 1 97.25 107 ALA B CA 1
ATOM 2035 C C . ALA B 1 107 ? 13.508 4.59 -10.609 1 97.25 107 ALA B C 1
ATOM 2037 O O . ALA B 1 107 ? 13.109 5.113 -11.656 1 97.25 107 ALA B O 1
ATOM 2038 N N . GLY B 1 108 ? 14.586 5.039 -9.906 1 96.19 108 GLY B N 1
ATOM 2039 C CA . GLY B 1 108 ? 15.328 6.195 -10.383 1 96.19 108 GLY B CA 1
ATOM 2040 C C . GLY B 1 108 ? 14.758 7.512 -9.898 1 96.19 108 GLY B C 1
ATOM 2041 O O . GLY B 1 108 ? 13.891 7.535 -9.023 1 96.19 108 GLY B O 1
ATOM 2042 N N . PRO B 1 109 ? 15.32 8.656 -10.375 1 96.88 109 PRO B N 1
ATOM 2043 C CA . PRO B 1 109 ? 16.328 8.781 -11.43 1 96.88 109 PRO B CA 1
ATOM 2044 C C . PRO B 1 109 ? 17.734 8.453 -10.945 1 96.88 109 PRO B C 1
ATOM 2046 O O . PRO B 1 109 ? 18.656 8.273 -11.758 1 96.88 109 PRO B O 1
ATOM 2049 N N . THR B 1 110 ? 17.922 8.445 -9.656 1 94.12 110 THR B N 1
ATOM 2050 C CA . THR B 1 110 ? 19.219 8.133 -9.078 1 94.12 110 THR B CA 1
ATOM 2051 C C . THR B 1 110 ? 19.188 6.793 -8.344 1 94.12 110 THR B C 1
ATOM 2053 O O . THR B 1 110 ? 18.188 6.07 -8.414 1 94.12 110 THR B O 1
ATOM 2056 N N . GLY B 1 111 ? 20.344 6.332 -7.816 1 93 111 GLY B N 1
ATOM 2057 C CA . GLY B 1 111 ? 20.391 5.145 -6.973 1 93 111 GLY B CA 1
ATOM 2058 C C . GLY B 1 111 ? 20.922 3.922 -7.691 1 93 111 GLY B C 1
ATOM 2059 O O . GLY B 1 111 ? 21.188 2.893 -7.066 1 93 111 GLY B O 1
ATOM 2060 N N . GLY B 1 112 ? 21.062 4.074 -9.008 1 93.75 112 GLY B N 1
ATOM 2061 C CA . GLY B 1 112 ? 21.547 2.936 -9.766 1 93.75 112 GLY B CA 1
ATOM 2062 C C . GLY B 1 112 ? 23.062 2.756 -9.672 1 93.75 112 GLY B C 1
ATOM 2063 O O . GLY B 1 112 ? 23.781 3.713 -9.406 1 93.75 112 GLY B O 1
ATOM 2064 N N . THR B 1 113 ? 23.438 1.537 -9.688 1 94.31 113 THR B N 1
ATOM 2065 C CA . THR B 1 113 ? 24.828 1.157 -9.852 1 94.31 113 THR B CA 1
ATOM 2066 C C . THR B 1 113 ? 25.016 0.347 -11.133 1 94.31 113 THR B C 1
ATOM 2068 O O . THR B 1 113 ? 24.047 0.032 -11.828 1 94.31 113 THR B O 1
ATOM 2071 N N . ASP B 1 114 ? 26.234 0.068 -11.391 1 93.25 114 ASP B N 1
ATOM 2072 C CA . ASP B 1 114 ? 26.484 -0.762 -12.57 1 93.25 114 ASP B CA 1
ATOM 2073 C C . ASP B 1 114 ? 25.828 -2.133 -12.422 1 93.25 114 ASP B C 1
ATOM 2075 O O . ASP B 1 114 ? 25.266 -2.656 -13.383 1 93.25 114 ASP B O 1
ATOM 2079 N N . ALA B 1 115 ? 25.922 -2.709 -11.297 1 92.69 115 ALA B N 1
ATOM 2080 C CA . ALA B 1 115 ? 25.359 -4.031 -11.031 1 92.69 115 ALA B CA 1
ATOM 2081 C C . ALA B 1 115 ? 23.844 -3.967 -10.922 1 92.69 115 ALA B C 1
ATOM 2083 O O . ALA B 1 115 ? 23.141 -4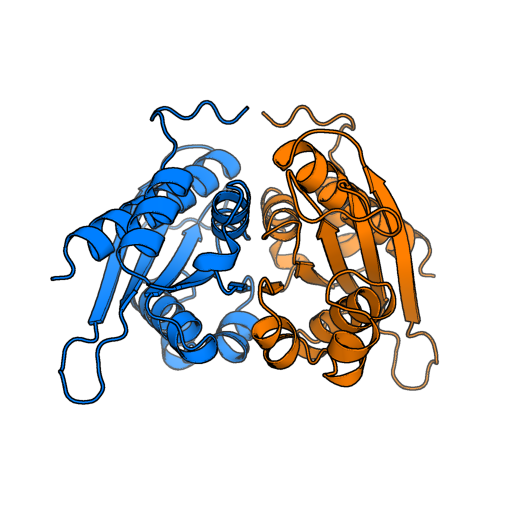.91 -11.305 1 92.69 115 ALA B O 1
ATOM 2084 N N . GLU B 1 116 ? 23.359 -2.91 -10.359 1 96.06 116 GLU B N 1
ATOM 2085 C CA . GLU B 1 116 ? 21.922 -2.648 -10.188 1 96.06 116 GLU B CA 1
ATOM 2086 C C . GLU B 1 116 ? 21.547 -1.28 -10.742 1 96.06 116 GLU B C 1
ATOM 2088 O O . GLU B 1 116 ? 21.344 -0.326 -9.984 1 96.06 116 GLU B O 1
ATOM 2093 N N . PRO B 1 117 ? 21.391 -1.235 -12.102 1 97.88 117 PRO B N 1
ATOM 2094 C CA . PRO B 1 117 ? 21.094 0.066 -12.711 1 97.88 117 PRO B CA 1
ATOM 2095 C C . PRO B 1 117 ? 19.672 0.544 -12.422 1 97.88 117 PRO B C 1
ATOM 2097 O O . PRO B 1 117 ? 18.844 -0.238 -11.969 1 97.88 117 PRO B O 1
ATOM 2100 N N . VAL B 1 118 ? 19.406 1.817 -12.68 1 98.12 118 VAL B N 1
ATOM 2101 C CA . VAL B 1 118 ? 18.047 2.316 -12.695 1 98.12 118 VAL B CA 1
ATOM 2102 C C . VAL B 1 118 ? 17.188 1.435 -13.602 1 98.12 118 VAL B C 1
ATOM 2104 O O . VAL B 1 118 ? 17.594 1.083 -14.703 1 98.12 118 VAL B O 1
ATOM 2107 N N . GLY B 1 119 ? 16.047 1.004 -13.055 1 98.44 119 GLY B N 1
ATOM 2108 C CA . GLY B 1 119 ? 15.164 0.111 -13.789 1 98.44 119 GLY B CA 1
ATOM 2109 C C . GLY B 1 119 ? 15.258 -1.332 -13.328 1 98.44 119 GLY B C 1
ATOM 2110 O O . GLY B 1 119 ? 14.391 -2.148 -13.648 1 98.44 119 GLY B O 1
ATOM 2111 N N . ALA B 1 120 ? 16.312 -1.648 -12.531 1 98.62 120 ALA B N 1
ATOM 2112 C CA . ALA B 1 120 ? 16.469 -3.008 -12.016 1 98.62 120 ALA B CA 1
ATOM 2113 C C . ALA B 1 120 ? 15.398 -3.316 -10.969 1 98.62 120 ALA B C 1
ATOM 2115 O O . ALA B 1 120 ? 15.086 -2.475 -10.125 1 98.62 120 ALA B O 1
ATOM 2116 N N . ALA B 1 121 ? 14.844 -4.5 -11.078 1 98.75 121 ALA B N 1
ATOM 2117 C CA . ALA B 1 121 ? 13.82 -4.918 -10.125 1 98.75 121 ALA B CA 1
ATOM 2118 C C . ALA B 1 121 ? 13.883 -6.422 -9.875 1 98.75 121 ALA B C 1
ATOM 2120 O O . ALA B 1 121 ? 14.18 -7.199 -10.781 1 98.75 121 ALA B O 1
ATOM 2121 N N . TYR B 1 122 ? 13.695 -6.793 -8.68 1 98.94 122 TYR B N 1
ATOM 2122 C CA . TYR B 1 122 ? 13.422 -8.172 -8.281 1 98.94 122 TYR B CA 1
ATOM 2123 C C . TYR B 1 122 ? 11.953 -8.352 -7.922 1 98.94 122 TYR B C 1
ATOM 2125 O O . TYR B 1 122 ? 11.406 -7.598 -7.113 1 98.94 122 TYR B O 1
ATOM 2133 N N . ILE B 1 123 ? 11.359 -9.344 -8.523 1 98.94 123 ILE B N 1
ATOM 2134 C CA . ILE B 1 123 ? 9.961 -9.664 -8.297 1 98.94 123 ILE B CA 1
ATOM 2135 C C . ILE B 1 123 ? 9.836 -11.07 -7.703 1 98.94 123 ILE B C 1
ATOM 2137 O O . ILE B 1 123 ? 10.242 -12.047 -8.328 1 98.94 123 ILE B O 1
ATOM 2141 N N . GLY B 1 124 ? 9.312 -11.062 -6.465 1 98.94 124 GLY B N 1
ATOM 2142 C CA . GLY B 1 124 ? 9.125 -12.336 -5.781 1 98.94 124 GLY B CA 1
ATOM 2143 C C . GLY B 1 124 ? 7.68 -12.812 -5.785 1 98.94 124 GLY B C 1
ATOM 2144 O O . GLY B 1 124 ? 6.754 -12 -5.711 1 98.94 124 GLY B O 1
ATOM 2145 N N . VAL B 1 125 ? 7.496 -14.086 -5.906 1 98.88 125 VAL B N 1
ATOM 2146 C CA . VAL B 1 125 ? 6.203 -14.734 -5.738 1 98.88 125 VAL B CA 1
ATOM 2147 C C . VAL B 1 125 ? 6.336 -15.906 -4.766 1 98.88 125 VAL B C 1
ATOM 2149 O O . VAL B 1 125 ? 7.281 -16.688 -4.859 1 98.88 125 VAL B O 1
ATOM 2152 N N . ALA B 1 126 ? 5.469 -15.961 -3.826 1 98.81 126 ALA B N 1
ATOM 2153 C CA . ALA B 1 126 ? 5.434 -17.047 -2.852 1 98.81 126 ALA B CA 1
ATOM 2154 C C . ALA B 1 126 ? 4.059 -17.703 -2.816 1 98.81 126 ALA B C 1
ATOM 2156 O O . ALA B 1 126 ? 3.033 -17.016 -2.893 1 98.81 126 ALA B O 1
ATOM 2157 N N . TYR B 1 127 ? 4.043 -19.016 -2.701 1 98.62 127 TYR B N 1
ATOM 2158 C CA . TYR B 1 127 ? 2.814 -19.797 -2.635 1 98.62 127 TYR B CA 1
ATOM 2159 C C . TYR B 1 127 ? 2.77 -20.641 -1.362 1 98.62 127 TYR B C 1
ATOM 2161 O O . TYR B 1 127 ? 3.775 -21.219 -0.964 1 98.62 127 TYR B O 1
ATOM 2169 N N . GLN B 1 128 ? 1.639 -20.578 -0.806 1 97.62 128 GLN B N 1
ATOM 2170 C CA . GLN B 1 128 ? 1.383 -21.406 0.372 1 97.62 128 GLN B CA 1
ATOM 2171 C C . GLN B 1 128 ? 0.697 -22.719 -0.009 1 97.62 128 GLN B C 1
ATOM 2173 O O . GLN B 1 128 ? -0.476 -22.719 -0.389 1 97.62 128 GLN B O 1
ATOM 2178 N N . GLY B 1 129 ? 1.39 -23.766 0.101 1 95.12 129 GLY B N 1
ATOM 2179 C CA . GLY B 1 129 ? 0.778 -25.094 -0.025 1 95.12 129 GLY B CA 1
ATOM 2180 C C . GLY B 1 129 ? 0.295 -25.656 1.299 1 95.12 129 GLY B C 1
ATOM 2181 O O . GLY B 1 129 ? 0.58 -25.094 2.359 1 95.12 129 GLY B O 1
ATOM 2182 N N . ASP B 1 130 ? -0.369 -26.781 1.271 1 93.5 130 ASP B N 1
ATOM 2183 C CA . ASP B 1 130 ? -0.861 -27.422 2.486 1 93.5 130 ASP B CA 1
ATOM 2184 C C . ASP B 1 130 ? 0.294 -27.906 3.361 1 93.5 130 ASP B C 1
ATOM 2186 O O . ASP B 1 130 ? 1.32 -28.359 2.85 1 93.5 130 ASP B O 1
ATOM 2190 N N . TRP B 1 131 ? -0.03 -27.719 4.688 1 92.88 131 TRP B N 1
ATOM 2191 C CA . TRP B 1 131 ? 0.966 -28.234 5.621 1 92.88 131 TRP B CA 1
ATOM 2192 C C . TRP B 1 131 ? 1.312 -29.688 5.312 1 92.88 131 TRP B C 1
ATOM 2194 O O . TRP B 1 131 ? 0.419 -30.516 5.121 1 92.88 131 TRP B O 1
ATOM 2204 N N . GLY B 1 132 ? 2.533 -29.875 5.188 1 94.19 132 GLY B N 1
ATOM 2205 C CA . GLY B 1 132 ? 2.996 -31.25 4.988 1 94.19 132 GLY B CA 1
ATOM 2206 C C . GLY B 1 132 ? 3.016 -31.656 3.529 1 94.19 132 GLY B C 1
ATOM 2207 O O . GLY B 1 132 ? 3.506 -32.75 3.191 1 94.19 132 GLY B O 1
ATOM 2208 N N . SER B 1 133 ? 2.537 -30.875 2.605 1 93 133 SER B N 1
ATOM 2209 C CA . SER B 1 133 ? 2.414 -31.25 1.198 1 93 133 SER B CA 1
ATOM 2210 C C . SER B 1 133 ? 3.723 -31.016 0.45 1 93 133 SER B C 1
ATOM 2212 O O . SER B 1 133 ? 3.908 -31.516 -0.659 1 93 133 SER B O 1
ATOM 2214 N N . ASN B 1 134 ? 4.52 -30.172 0.995 1 94.25 134 ASN B N 1
ATOM 2215 C CA . ASN B 1 134 ? 5.766 -29.75 0.358 1 94.25 134 ASN B CA 1
ATOM 2216 C C . ASN B 1 134 ? 5.504 -29 -0.94 1 94.25 134 ASN B C 1
ATOM 2218 O O . ASN B 1 134 ? 6.27 -29.109 -1.898 1 94.25 134 ASN B O 1
ATOM 2222 N N . GLU B 1 135 ? 4.426 -28.312 -0.935 1 94.25 135 GLU B N 1
ATOM 2223 C CA . GLU B 1 135 ? 4.02 -27.656 -2.168 1 94.25 135 GLU B CA 1
ATOM 2224 C C . GLU B 1 135 ? 4.301 -26.156 -2.104 1 94.25 135 GLU B C 1
ATOM 2226 O O . GLU B 1 135 ? 4.234 -25.453 -3.121 1 94.25 135 GLU B O 1
ATOM 2231 N N . SER B 1 136 ? 4.602 -25.672 -0.878 1 96.5 136 SER B N 1
ATOM 2232 C CA . SER B 1 136 ? 4.93 -24.25 -0.773 1 96.5 136 SER B CA 1
ATOM 2233 C C . SER B 1 136 ? 6.215 -23.922 -1.525 1 96.5 136 SER B C 1
ATOM 2235 O O . SER B 1 136 ? 7.141 -24.734 -1.562 1 96.5 136 SER B O 1
ATOM 2237 N N . TYR B 1 137 ? 6.258 -22.719 -2.176 1 96.56 137 TYR B N 1
ATOM 2238 C CA . TYR B 1 137 ? 7.492 -22.312 -2.844 1 96.56 137 TYR B CA 1
ATOM 2239 C C . TYR B 1 137 ? 7.621 -20.797 -2.895 1 96.56 137 TYR B C 1
ATOM 2241 O O . TYR B 1 137 ? 6.684 -20.078 -2.549 1 96.56 137 TYR B O 1
ATOM 2249 N N . ARG B 1 138 ? 8.758 -20.422 -3.236 1 97.69 138 ARG B N 1
ATOM 2250 C CA . ARG B 1 138 ? 9.102 -19.031 -3.531 1 97.69 138 ARG B CA 1
ATOM 2251 C C . ARG B 1 138 ? 9.961 -18.938 -4.781 1 97.69 138 ARG B C 1
ATOM 2253 O O . ARG B 1 138 ? 10.836 -19.781 -5.008 1 97.69 138 ARG B O 1
ATOM 2260 N N . THR B 1 139 ? 9.695 -17.984 -5.605 1 98.25 139 THR B N 1
ATOM 2261 C CA . THR B 1 139 ? 10.523 -17.703 -6.773 1 98.25 139 THR B CA 1
ATOM 2262 C C . THR B 1 139 ? 10.758 -16.203 -6.934 1 98.25 139 THR B C 1
ATOM 2264 O O . THR B 1 139 ? 9.992 -15.391 -6.395 1 98.25 139 THR B O 1
ATOM 2267 N N . VAL B 1 140 ? 11.852 -15.891 -7.504 1 98.81 140 VAL B N 1
ATOM 2268 C CA . VAL B 1 140 ? 12.188 -14.492 -7.75 1 98.81 140 VAL B CA 1
ATOM 2269 C C . VAL B 1 140 ? 12.648 -14.32 -9.195 1 98.81 140 VAL B C 1
ATOM 2271 O O . VAL B 1 140 ? 13.398 -15.148 -9.719 1 98.81 140 VAL B O 1
ATOM 2274 N N . GLU B 1 141 ? 12.164 -13.312 -9.812 1 98.75 141 GLU B N 1
ATOM 2275 C CA . GLU B 1 141 ? 12.594 -12.898 -11.148 1 98.75 141 GLU B CA 1
ATOM 2276 C C . GLU B 1 141 ? 13.328 -11.562 -11.102 1 98.75 141 GLU B C 1
ATOM 2278 O O . GLU B 1 141 ? 12.898 -10.633 -10.406 1 98.75 141 GLU B O 1
ATOM 2283 N N . ARG B 1 142 ? 14.438 -11.445 -11.75 1 98.62 142 ARG B N 1
ATOM 2284 C CA . ARG B 1 142 ? 15.109 -10.164 -11.945 1 98.62 142 ARG B CA 1
ATOM 2285 C C . ARG B 1 142 ? 14.844 -9.617 -13.344 1 98.62 142 ARG B C 1
ATOM 2287 O O . ARG B 1 142 ? 14.93 -10.352 -14.336 1 98.62 142 ARG B O 1
ATOM 2294 N N . THR B 1 143 ? 14.555 -8.398 -13.422 1 98.06 143 THR B N 1
ATOM 2295 C CA . THR B 1 143 ? 14.336 -7.73 -14.703 1 98.06 143 THR B CA 1
ATOM 2296 C C . THR B 1 143 ? 14.836 -6.289 -14.656 1 98.06 143 THR B C 1
ATOM 2298 O O . THR B 1 143 ? 14.945 -5.699 -13.578 1 98.06 143 THR B O 1
ATOM 2301 N N . VAL B 1 144 ? 15.195 -5.727 -15.805 1 98.44 144 VAL B N 1
ATOM 2302 C CA . VAL B 1 144 ? 15.594 -4.328 -15.93 1 98.44 144 VAL B CA 1
ATOM 2303 C C . VAL B 1 144 ? 14.656 -3.609 -16.906 1 98.44 144 VAL B C 1
ATOM 2305 O O . VAL B 1 144 ? 14.516 -4.027 -18.062 1 98.44 144 VAL B O 1
ATOM 2308 N N . PHE B 1 145 ? 14.078 -2.531 -16.391 1 98.25 145 PHE B N 1
ATOM 2309 C CA . PHE B 1 145 ? 13.141 -1.762 -17.203 1 98.25 145 PHE B CA 1
ATOM 2310 C C . PHE B 1 145 ? 13.734 -0.417 -17.594 1 98.25 145 PHE B C 1
ATOM 2312 O O . PHE B 1 145 ? 14.688 0.053 -16.969 1 98.25 145 PHE B O 1
ATOM 2319 N N . ASP B 1 146 ? 13.164 0.12 -18.703 1 97 146 ASP B N 1
ATOM 2320 C CA . ASP B 1 146 ? 13.633 1.416 -19.188 1 97 146 ASP B CA 1
ATOM 2321 C C . ASP B 1 146 ? 12.57 2.492 -19 1 97 146 ASP B C 1
ATOM 2323 O O . ASP B 1 146 ? 11.375 2.193 -19 1 97 146 ASP B O 1
ATOM 2327 N N . GLY B 1 147 ? 13.102 3.758 -18.859 1 97.38 147 GLY B N 1
ATOM 2328 C CA . GLY B 1 147 ? 12.188 4.891 -18.766 1 97.38 147 GLY B CA 1
ATOM 2329 C C . GLY B 1 147 ? 12.43 5.75 -17.531 1 97.38 147 GLY B C 1
ATOM 2330 O O . GLY B 1 147 ? 13.484 5.652 -16.906 1 97.38 147 GLY B O 1
ATOM 2331 N N . GLN B 1 148 ? 11.438 6.617 -17.328 1 97.19 148 GLN B N 1
ATOM 2332 C CA . GLN B 1 148 ? 11.461 7.465 -16.141 1 97.19 148 GLN B CA 1
ATOM 2333 C C . GLN B 1 148 ? 10.773 6.785 -14.969 1 97.19 148 GLN B C 1
ATOM 2335 O O . GLN B 1 148 ? 10.086 5.777 -15.141 1 97.19 148 GLN B O 1
ATOM 2340 N N . ARG B 1 149 ? 10.914 7.312 -13.852 1 97.94 149 ARG B N 1
ATOM 2341 C CA . ARG B 1 149 ? 10.508 6.73 -12.57 1 97.94 149 ARG B CA 1
ATOM 2342 C C . ARG B 1 149 ? 9.102 6.152 -12.656 1 97.94 149 ARG B C 1
ATOM 2344 O O . ARG B 1 149 ? 8.891 4.969 -12.375 1 97.94 149 ARG B O 1
ATOM 2351 N N . THR B 1 150 ? 8.102 6.938 -13.094 1 97.88 150 THR B N 1
ATOM 2352 C CA . THR B 1 150 ? 6.719 6.484 -13.062 1 97.88 150 THR B CA 1
ATOM 2353 C C . THR B 1 150 ? 6.484 5.387 -14.094 1 97.88 150 THR B C 1
ATOM 2355 O O . THR B 1 150 ? 5.676 4.48 -13.875 1 97.88 150 THR B O 1
ATOM 2358 N N . ALA B 1 151 ? 7.176 5.469 -15.203 1 97.88 151 ALA B N 1
ATOM 2359 C CA . ALA B 1 151 ? 7.086 4.414 -16.203 1 97.88 151 ALA B CA 1
ATOM 2360 C C . ALA B 1 151 ? 7.699 3.115 -15.695 1 97.88 151 ALA B C 1
ATOM 2362 O O . ALA B 1 151 ? 7.156 2.031 -15.922 1 97.88 151 ALA B O 1
ATOM 2363 N N . ILE B 1 152 ? 8.844 3.188 -15.047 1 98.25 152 ILE B N 1
ATOM 2364 C CA . ILE B 1 152 ? 9.516 2.021 -14.492 1 98.25 152 ILE B CA 1
ATOM 2365 C C . ILE B 1 152 ? 8.641 1.394 -13.406 1 98.25 152 ILE B C 1
ATOM 2367 O O . ILE B 1 152 ? 8.453 0.175 -13.383 1 98.25 152 ILE B O 1
ATOM 2371 N N . LYS B 1 153 ? 8.062 2.182 -12.516 1 98.62 153 LYS B N 1
ATOM 2372 C CA . LYS B 1 153 ? 7.141 1.701 -11.492 1 98.62 153 LYS B CA 1
ATOM 2373 C C . LYS B 1 153 ? 5.992 0.906 -12.109 1 98.62 153 LYS B C 1
ATOM 2375 O O . LYS B 1 153 ? 5.656 -0.179 -11.633 1 98.62 153 LYS B O 1
ATOM 2380 N N . GLU B 1 154 ? 5.418 1.479 -13.117 1 98.19 154 GLU B N 1
ATOM 2381 C CA . GLU B 1 154 ? 4.281 0.846 -13.781 1 98.19 154 GLU B CA 1
ATOM 2382 C C . GLU B 1 154 ? 4.68 -0.485 -14.414 1 98.19 154 GLU B C 1
ATOM 2384 O O . GLU B 1 154 ? 3.947 -1.473 -14.305 1 98.19 154 GLU B O 1
ATOM 2389 N N . GLN B 1 155 ? 5.781 -0.481 -15.062 1 98.31 155 GLN B N 1
ATOM 2390 C CA . GLN B 1 155 ? 6.266 -1.701 -15.695 1 98.31 155 GLN B CA 1
ATOM 2391 C C . GLN B 1 155 ? 6.535 -2.791 -14.664 1 98.31 155 GLN B C 1
ATOM 2393 O O . GLN B 1 155 ? 6.176 -3.951 -14.875 1 98.31 155 GLN B O 1
ATOM 2398 N N . ILE B 1 156 ? 7.164 -2.432 -13.562 1 98.75 156 ILE B N 1
ATOM 2399 C CA . ILE B 1 156 ? 7.449 -3.389 -12.492 1 98.75 156 ILE B CA 1
ATOM 2400 C C . ILE B 1 156 ? 6.141 -3.93 -11.922 1 98.75 156 ILE B C 1
ATOM 2402 O O . ILE B 1 156 ? 5.98 -5.141 -11.758 1 98.75 156 ILE B O 1
ATOM 2406 N N . ALA B 1 157 ? 5.199 -3.049 -11.672 1 98.81 157 ALA B N 1
ATOM 2407 C CA . ALA B 1 157 ? 3.92 -3.443 -11.086 1 98.81 157 ALA B CA 1
ATOM 2408 C C . ALA B 1 157 ? 3.18 -4.422 -11.992 1 98.81 157 ALA B C 1
ATOM 2410 O O . ALA B 1 157 ? 2.682 -5.449 -11.531 1 98.81 157 ALA B O 1
ATOM 2411 N N . ARG B 1 158 ? 3.127 -4.117 -13.234 1 98.19 158 ARG B N 1
ATOM 2412 C CA . ARG B 1 158 ? 2.381 -4.957 -14.164 1 98.19 158 ARG B CA 1
ATOM 2413 C C . ARG B 1 158 ? 3.092 -6.285 -14.398 1 98.19 158 ARG B C 1
ATOM 2415 O O . ARG B 1 158 ? 2.447 -7.324 -14.539 1 98.19 158 ARG B O 1
ATOM 2422 N N . ARG B 1 159 ? 4.406 -6.242 -14.43 1 98.5 159 ARG B N 1
ATOM 2423 C CA . ARG B 1 159 ? 5.137 -7.5 -14.555 1 98.5 159 ARG B CA 1
ATOM 2424 C C . ARG B 1 159 ? 4.902 -8.391 -13.344 1 98.5 159 ARG B C 1
ATOM 2426 O O . ARG B 1 159 ? 4.789 -9.617 -13.477 1 98.5 159 ARG B O 1
ATOM 2433 N N . ALA B 1 160 ? 4.887 -7.812 -12.164 1 98.88 160 ALA B N 1
ATOM 2434 C CA . ALA B 1 160 ? 4.598 -8.57 -10.953 1 98.88 160 ALA B CA 1
ATOM 2435 C C . ALA B 1 160 ? 3.238 -9.258 -11.047 1 98.88 160 ALA B C 1
ATOM 2437 O O . ALA B 1 160 ? 3.102 -10.43 -10.68 1 98.88 160 ALA B O 1
ATOM 2438 N N . LEU B 1 161 ? 2.252 -8.547 -11.531 1 98.81 161 LEU B N 1
ATOM 2439 C CA . LEU B 1 161 ? 0.917 -9.109 -11.695 1 98.81 161 LEU B CA 1
ATOM 2440 C C . LEU B 1 161 ? 0.915 -10.211 -12.75 1 98.81 161 LEU B C 1
ATOM 2442 O O . LEU B 1 161 ? 0.218 -11.219 -12.609 1 98.81 161 LEU B O 1
ATOM 2446 N N . GLU B 1 162 ? 1.653 -9.969 -13.836 1 98.62 162 GLU B N 1
ATOM 2447 C CA . GLU B 1 162 ? 1.782 -11 -14.859 1 98.62 162 GLU B CA 1
ATOM 2448 C C . GLU B 1 162 ? 2.402 -12.273 -14.289 1 98.62 162 GLU B C 1
ATOM 2450 O O . GLU B 1 162 ? 1.947 -13.383 -14.586 1 98.62 162 GLU B O 1
ATOM 2455 N N . LEU B 1 163 ? 3.412 -12.07 -13.5 1 98.69 163 LEU B N 1
ATOM 2456 C CA . LEU B 1 163 ? 4.09 -13.219 -12.906 1 98.69 163 LEU B CA 1
ATOM 2457 C C . LEU B 1 163 ? 3.152 -13.977 -11.969 1 98.69 163 LEU B C 1
ATOM 2459 O O . LEU B 1 163 ? 3.168 -15.203 -11.93 1 98.69 163 LEU B O 1
ATOM 2463 N N . LEU B 1 164 ? 2.408 -13.273 -11.18 1 98.75 164 LEU B N 1
ATOM 2464 C CA . LEU B 1 164 ? 1.404 -13.898 -10.328 1 98.75 164 LEU B CA 1
ATOM 2465 C C . LEU B 1 164 ? 0.405 -14.695 -11.156 1 98.75 164 LEU B C 1
ATOM 2467 O O . LEU B 1 164 ? 0.086 -15.844 -10.828 1 98.75 164 LEU B O 1
ATOM 2471 N N . TYR B 1 165 ? -0.102 -14.023 -12.234 1 98.44 165 TYR B N 1
ATOM 2472 C CA . TYR B 1 165 ? -1.056 -14.672 -13.133 1 98.44 165 TYR B CA 1
ATOM 2473 C C . TYR B 1 165 ? -0.498 -15.992 -13.656 1 98.44 165 TYR B C 1
ATOM 2475 O O . TYR B 1 165 ? -1.173 -17.016 -13.617 1 98.44 165 TYR B O 1
ATOM 2483 N N . GLU B 1 166 ? 0.734 -15.898 -14.156 1 98.31 166 GLU B N 1
ATOM 2484 C CA . GLU B 1 166 ? 1.406 -17.078 -14.688 1 98.31 166 GLU B CA 1
ATOM 2485 C C . GLU B 1 166 ? 1.553 -18.156 -13.617 1 98.31 166 GLU B C 1
ATOM 2487 O O . GLU B 1 166 ? 1.355 -19.344 -13.898 1 98.31 166 GLU B O 1
ATOM 2492 N N . SER B 1 167 ? 1.91 -17.766 -12.43 1 98.25 167 SER B N 1
ATOM 2493 C CA . SER B 1 167 ? 2.135 -18.703 -11.336 1 98.25 167 SER B CA 1
ATOM 2494 C C . SER B 1 167 ? 0.843 -19.406 -10.938 1 98.25 167 SER B C 1
ATOM 2496 O O . SER B 1 167 ? 0.842 -20.609 -10.672 1 98.25 167 SER B O 1
ATOM 2498 N N . VAL B 1 168 ? -0.238 -18.656 -10.828 1 98 168 VAL B N 1
ATOM 2499 C CA . VAL B 1 168 ? -1.528 -19.234 -10.469 1 98 168 VAL B CA 1
ATOM 2500 C C . VAL B 1 168 ? -1.975 -20.219 -11.547 1 98 168 VAL B C 1
ATOM 2502 O O . VAL B 1 168 ? -2.523 -21.281 -11.242 1 98 168 VAL B O 1
ATOM 2505 N N . GLN B 1 169 ? -1.74 -19.781 -12.781 1 96.44 169 GLN B N 1
ATOM 2506 C CA . GLN B 1 169 ? -2.115 -20.625 -13.914 1 96.44 169 GLN B CA 1
ATOM 2507 C C . GLN B 1 169 ? -1.383 -21.969 -13.867 1 96.44 169 GLN B C 1
ATOM 2509 O O . GLN B 1 169 ? -1.932 -23 -14.273 1 96.44 169 GLN B O 1
ATOM 2514 N N . GLU B 1 170 ? -0.159 -21.938 -13.438 1 93.19 170 GLU B N 1
ATOM 2515 C CA . GLU B 1 170 ? 0.685 -23.125 -13.422 1 93.19 170 GLU B CA 1
ATOM 2516 C C . GLU B 1 170 ? 0.363 -24.016 -12.227 1 93.19 170 GLU B C 1
ATOM 2518 O O . GLU B 1 170 ? 0.779 -25.188 -12.18 1 93.19 170 GLU B O 1
ATOM 2523 N N . GLN B 1 171 ? -0.337 -23.453 -11.211 1 84.25 171 GLN B N 1
ATOM 2524 C CA . GLN B 1 171 ? -0.667 -24.25 -10.039 1 84.25 171 GLN B CA 1
ATOM 2525 C C . GLN B 1 171 ? -1.728 -25.297 -10.367 1 84.25 171 GLN B C 1
ATOM 2527 O O . GLN B 1 171 ? -2.676 -25.016 -11.102 1 84.25 171 GLN B O 1
ATOM 2532 N N . PRO B 1 172 ? -1.451 -26.594 -10.07 1 68.06 172 PRO B N 1
ATOM 2533 C CA . PRO B 1 172 ? -2.336 -27.703 -10.445 1 68.06 172 PRO B CA 1
ATOM 2534 C C . PRO B 1 172 ? -3.738 -27.562 -9.859 1 68.06 172 PRO B C 1
ATOM 2536 O O . PRO B 1 172 ? -3.912 -26.938 -8.812 1 68.06 172 PRO B O 1
#

Nearest PDB structures (foldseek):
  5kvk-assembly1_A-2  TM=9.670E-01  e=1.935E-16  Klebsiella pneumoniae 700603
  2a9s-assembly1_B  TM=8.941E-01  e=1.047E-17  Agrobacterium fabrum str. C58
  5v01-assembly1_B  TM=9.660E-01  e=3.383E-16  Klebsiella pneumoniae subsp. pneumoniae MGH 78578
  5vu3-assembly2_B  TM=8.780E-01  e=2.970E-15  Enterobacter cloacae subsp. cloacae ATCC 13047
  5kol-assembly2_D  TM=8.672E-01  e=1.410E-15  Escherichia coli O157:H7

pLDDT: mean 95.54, std 9.64, range [29.28, 98.94]